Protein AF-A0AAJ5Z8T3-F1 (afdb_monomer_lite)

Organism: Aeromonas caviae (NCBI:txid648)

Radius of gyration: 39.98 Å; chains: 1; bounding box: 74×58×119 Å

pLDDT: mean 77.76, std 18.59, range [35.0, 96.94]

Secondary structure (DSSP, 8-state):
-HHHHGGG--EEEE--EEEEETTEEEEEE--EEEEEEEEEPPS--TTS-SEEEEESS-TT-EEEEE---TTS-S-SPPTHHHHHHHH-TTEEEEEE-HHHHHHHHTSTT--TTS-HHHHHHHHHHH-GGGEEEEE-TTHHHHHHHHHHHHHHHHHHHHHHHHHHHHHHHHHHHHHHHHHHHHHHHHHHHHHHHHHHHHHS-------------------EE-TTT--EES-B-TTS-B--HHHHHHHHHTSS-PPPPP--HHHHTTTS--SSPPPPP-EE-TTS-EE-TTT-PBPB-STTSEE-TTT--EE---GGG-TT-

Sequence (321 aa):
MLLAKLDEIMVLNTPARVVRFEGKLHRVSGSHANIKVTRIFQVNQHAAPTATYSLIERPDYALSLWLPAVNEPRDPLPVWLNGYTKTHPKAGILVVNYSAFASHIFSDKRPAKIDTITWLLNILSVESDCLSWMYHPSDARVLTELQQQSDEQKRLEAIARAKERDLVLARLKRHAELDELQRKRHGEILQQAQQRIDTFPATRRESVRPHSPLKQSSLLFCAYCYQQAAELSPEGYCYRDACMRKRLRNTTSAPTRPTTVGELRRLFKQDAPPVPKTILNEFGEMLCPYCEMPMYKPAGSWWCEVCGHTFKAKPDDDPMI

Foldseek 3Di:
DLLVCVQVQQFAWAAWDWDADPNDIDTQGHTDGGFGWGWDDDPDPPLFASTKTATPVHNLAIEGEHEDDPPDDPPPPDPSPVVVCVVNLRYWYKYFDVVVLVVQLPDPPDDPPDDSSVSSSCCRGGVNLRIDTPDDSRPVVVNVVVVVVVVVVVVVVVVVVVVVVVVVVVVVVVVVVVVVVVVVVVVVVVVVVVVVVVPDDPDDDDDDDDDDDDPPPPQQAAPQPRDGDSDADPVRHHPDPVRVVVVVVPPPDDDDDDDDPVVVVVVPPPDDPPLDQFDADPVRFTADSVSRHGWDDDPQWTADPPPRDIHHDDPVRDSVD

Structure (mmCIF, N/CA/C/O backbone):
data_AF-A0AAJ5Z8T3-F1
#
_entry.id   AF-A0AAJ5Z8T3-F1
#
loop_
_atom_site.group_PDB
_atom_site.id
_atom_site.type_symbol
_atom_site.label_atom_id
_atom_site.label_alt_id
_atom_site.label_comp_id
_atom_site.label_asym_id
_atom_site.label_entity_id
_atom_site.label_seq_id
_atom_site.pdbx_PDB_ins_code
_atom_site.Cartn_x
_atom_site.Cartn_y
_atom_site.Cartn_z
_atom_site.occupancy
_atom_site.B_iso_or_equiv
_atom_site.auth_seq_id
_atom_site.auth_comp_id
_atom_site.auth_asym_id
_atom_site.auth_atom_id
_atom_site.pdbx_PDB_model_num
ATOM 1 N N . MET A 1 1 ? 24.186 0.837 -23.743 1.00 62.22 1 MET A N 1
ATOM 2 C CA . MET A 1 1 ? 24.131 1.353 -22.355 1.00 62.22 1 MET A CA 1
ATOM 3 C C . MET A 1 1 ? 22.695 1.241 -21.861 1.00 62.22 1 MET A C 1
ATOM 5 O O . MET A 1 1 ? 21.828 1.785 -22.526 1.00 62.22 1 MET A O 1
ATOM 9 N N . LEU A 1 2 ? 22.428 0.526 -20.759 1.00 69.62 2 LEU A N 1
ATOM 10 C CA . LEU A 1 2 ? 21.073 0.220 -20.250 1.00 69.62 2 LEU A CA 1
ATOM 11 C C . LEU A 1 2 ? 20.141 1.448 -20.193 1.00 69.62 2 LEU A C 1
ATOM 13 O O . LEU A 1 2 ? 18.998 1.367 -20.623 1.00 69.62 2 LEU A O 1
ATOM 17 N N . LEU A 1 3 ? 20.660 2.597 -19.747 1.00 74.25 3 LEU A N 1
ATOM 18 C CA . LEU A 1 3 ? 19.903 3.849 -19.605 1.00 74.25 3 LEU A CA 1
ATOM 19 C C . LEU A 1 3 ? 19.327 4.396 -20.921 1.00 74.25 3 LEU A C 1
ATOM 21 O O . LEU A 1 3 ? 18.300 5.069 -20.892 1.00 74.25 3 LEU A O 1
ATOM 25 N N . ALA A 1 4 ? 19.974 4.109 -22.055 1.00 76.06 4 ALA A N 1
ATOM 26 C CA . ALA A 1 4 ? 19.506 4.527 -23.377 1.00 76.06 4 ALA A CA 1
ATOM 27 C C . ALA A 1 4 ? 18.354 3.649 -23.888 1.00 76.06 4 ALA A C 1
ATOM 29 O O . ALA A 1 4 ? 17.550 4.102 -24.686 1.00 76.06 4 ALA A O 1
ATOM 30 N N . LYS A 1 5 ? 18.253 2.404 -23.403 1.00 84.06 5 LYS A N 1
ATOM 31 C CA . LYS A 1 5 ? 17.153 1.501 -23.758 1.00 84.06 5 LYS A CA 1
ATOM 32 C C . LYS A 1 5 ? 15.934 1.649 -22.842 1.00 84.06 5 LYS A C 1
ATOM 34 O O . LYS A 1 5 ? 14.903 1.051 -23.106 1.00 84.06 5 LYS A O 1
ATOM 39 N N . LEU A 1 6 ? 16.008 2.463 -21.785 1.00 86.44 6 LEU A N 1
ATOM 40 C CA . LEU A 1 6 ? 14.844 2.751 -20.935 1.00 86.44 6 LEU A CA 1
ATOM 41 C C . LEU A 1 6 ? 13.726 3.476 -21.706 1.00 86.44 6 LEU A C 1
ATOM 43 O O . LEU A 1 6 ? 12.565 3.344 -21.342 1.00 86.44 6 LEU A O 1
ATOM 47 N N . ASP A 1 7 ? 14.056 4.172 -22.799 1.00 86.56 7 ASP A N 1
ATOM 48 C CA . ASP A 1 7 ? 13.070 4.737 -23.733 1.00 86.56 7 ASP A CA 1
ATOM 49 C C . ASP A 1 7 ? 12.232 3.664 -24.449 1.00 86.56 7 ASP A C 1
ATOM 51 O O . ASP A 1 7 ? 11.133 3.954 -24.910 1.00 86.56 7 ASP A O 1
ATOM 55 N N . GLU A 1 8 ? 12.726 2.425 -24.530 1.00 88.19 8 GLU A N 1
ATOM 56 C CA . GLU A 1 8 ? 12.052 1.311 -25.209 1.00 88.19 8 GLU A CA 1
ATOM 57 C C . GLU A 1 8 ? 10.968 0.655 -24.332 1.00 88.19 8 GLU A C 1
ATOM 59 O O . GLU A 1 8 ? 10.193 -0.171 -24.818 1.00 88.19 8 GLU A O 1
ATOM 64 N N . ILE A 1 9 ? 10.887 1.002 -23.038 1.00 90.62 9 ILE A N 1
ATOM 65 C CA . ILE A 1 9 ? 9.845 0.481 -22.148 1.00 90.62 9 ILE A CA 1
ATOM 66 C C . ILE A 1 9 ? 8.517 1.180 -22.457 1.00 90.62 9 ILE A C 1
ATOM 68 O O . ILE A 1 9 ? 8.281 2.313 -22.045 1.00 90.62 9 ILE A O 1
ATOM 72 N N . MET A 1 10 ? 7.625 0.454 -23.130 1.00 92.75 10 MET A N 1
ATOM 73 C CA . MET A 1 10 ? 6.271 0.917 -23.470 1.00 92.75 10 MET A CA 1
ATOM 74 C C . MET A 1 10 ? 5.188 0.363 -22.540 1.00 92.75 10 MET A C 1
ATOM 76 O O . MET A 1 10 ? 4.047 0.829 -22.551 1.00 92.75 10 MET A O 1
ATOM 80 N N . VAL A 1 11 ? 5.525 -0.665 -21.762 1.00 94.00 11 VAL A N 1
ATOM 81 C CA . VAL A 1 11 ? 4.609 -1.368 -20.864 1.00 94.00 11 VAL A CA 1
ATOM 82 C C . VAL A 1 11 ? 5.304 -1.612 -19.530 1.00 94.00 11 VAL A C 1
ATOM 84 O O . VAL A 1 11 ? 6.496 -1.911 -19.504 1.00 94.00 11 VAL A O 1
ATOM 87 N N . LEU A 1 12 ? 4.577 -1.496 -18.423 1.00 94.56 12 LEU A N 1
ATOM 88 C CA . LEU A 1 12 ? 5.041 -1.883 -17.094 1.00 94.56 12 LEU A CA 1
ATOM 89 C C . LEU A 1 12 ? 3.957 -2.668 -16.357 1.00 94.56 12 LEU A C 1
ATOM 91 O O . LEU A 1 12 ? 2.783 -2.298 -16.365 1.00 94.56 12 LEU A O 1
ATOM 95 N N . ASN A 1 13 ? 4.373 -3.720 -15.666 1.00 94.06 13 ASN A N 1
ATOM 96 C CA . ASN A 1 13 ? 3.549 -4.434 -14.708 1.00 94.06 13 ASN A CA 1
ATOM 97 C C . ASN A 1 13 ? 3.929 -3.983 -13.299 1.00 94.06 13 ASN A C 1
ATOM 99 O O . ASN A 1 13 ? 5.106 -3.856 -12.967 1.00 94.06 13 ASN A O 1
ATOM 103 N N . THR A 1 14 ? 2.933 -3.739 -12.452 1.00 93.69 14 THR A N 1
ATOM 104 C CA . THR A 1 14 ? 3.160 -3.353 -11.058 1.00 93.69 14 THR A CA 1
ATOM 105 C C . THR A 1 14 ? 2.708 -4.455 -10.108 1.00 93.69 14 THR A C 1
ATOM 107 O O . THR A 1 14 ? 1.614 -5.002 -10.293 1.00 93.69 14 THR A O 1
ATOM 110 N N . PRO A 1 15 ? 3.488 -4.756 -9.055 1.00 94.44 15 PRO A N 1
ATOM 111 C CA . PRO A 1 15 ? 3.070 -5.687 -8.013 1.00 94.44 15 PRO A CA 1
ATOM 112 C C . PRO A 1 15 ? 1.907 -5.110 -7.196 1.00 94.44 15 PRO A C 1
ATOM 114 O O . PRO A 1 15 ? 1.609 -3.915 -7.255 1.00 94.44 15 PRO A O 1
ATOM 117 N N . ALA A 1 16 ? 1.264 -5.947 -6.384 1.00 93.81 16 ALA A N 1
ATOM 118 C CA . ALA A 1 16 ? 0.300 -5.467 -5.398 1.00 93.81 16 ALA A CA 1
ATOM 119 C C . ALA A 1 16 ? 0.990 -4.630 -4.302 1.00 93.81 16 ALA A C 1
ATOM 121 O O . ALA A 1 16 ? 2.153 -4.861 -3.963 1.00 93.81 16 ALA A O 1
ATOM 122 N N . ARG A 1 17 ? 0.260 -3.675 -3.713 1.00 94.00 17 ARG A N 1
ATOM 123 C CA . ARG A 1 17 ? 0.713 -2.899 -2.549 1.00 94.00 17 ARG A CA 1
ATOM 124 C C . ARG A 1 17 ? -0.145 -3.22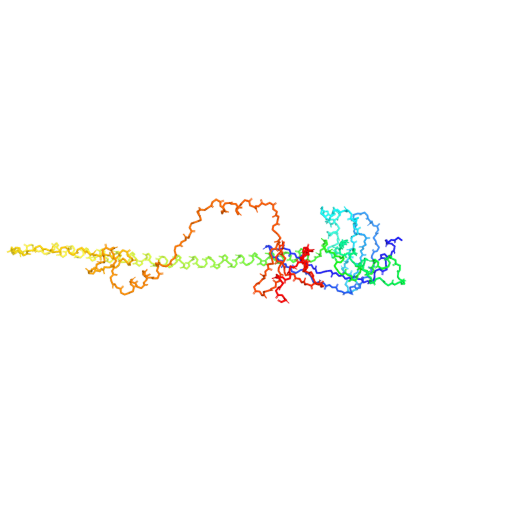0 -1.336 1.00 94.00 17 ARG A C 1
ATOM 126 O O . ARG A 1 17 ? -1.372 -3.115 -1.386 1.00 94.00 17 ARG A O 1
ATOM 133 N N . VAL A 1 18 ? 0.518 -3.533 -0.228 1.00 93.56 18 VAL A N 1
ATOM 134 C CA . VAL A 1 18 ? -0.092 -3.677 1.096 1.00 93.56 18 VAL A CA 1
ATOM 135 C C . VAL A 1 18 ? 0.609 -2.759 2.093 1.00 93.56 18 VAL A C 1
ATOM 137 O O . VAL A 1 18 ? 1.809 -2.512 1.974 1.00 93.56 18 VAL A O 1
ATOM 140 N N . VAL A 1 19 ? -0.138 -2.266 3.077 1.00 93.31 19 VAL A N 1
ATOM 141 C CA . VAL A 1 19 ? 0.376 -1.500 4.220 1.00 93.31 19 VAL A CA 1
ATOM 142 C C . VAL A 1 19 ? -0.003 -2.201 5.515 1.00 93.31 19 VAL A C 1
ATOM 144 O O . VAL A 1 19 ? -1.034 -2.871 5.591 1.00 93.31 19 VAL A O 1
ATOM 147 N N . ARG A 1 20 ? 0.838 -2.064 6.542 1.00 93.06 20 ARG A N 1
ATOM 148 C CA . ARG A 1 20 ? 0.564 -2.600 7.876 1.00 93.06 20 ARG A CA 1
ATOM 149 C C . ARG A 1 20 ? -0.018 -1.495 8.756 1.00 93.06 20 ARG A C 1
ATOM 151 O O . ARG A 1 20 ? 0.614 -0.458 8.922 1.00 93.06 20 ARG A O 1
ATOM 158 N N . PHE A 1 21 ? -1.190 -1.737 9.333 1.00 94.19 21 PHE A N 1
ATOM 159 C CA . PHE A 1 21 ? -1.877 -0.828 10.250 1.00 94.19 21 PHE A CA 1
ATOM 160 C C . PHE A 1 21 ? -2.445 -1.636 11.424 1.00 94.19 21 PHE A C 1
ATOM 162 O O . PHE A 1 21 ? -3.060 -2.675 11.209 1.00 94.19 21 PHE A O 1
ATOM 169 N N . GLU A 1 22 ? -2.160 -1.221 12.664 1.00 92.25 22 GLU A N 1
ATOM 170 C CA . GLU A 1 22 ? -2.559 -1.935 13.897 1.00 92.25 22 GLU A CA 1
ATOM 171 C C . GLU A 1 22 ? -2.266 -3.457 13.866 1.00 92.25 22 GLU A C 1
ATOM 173 O O . GLU A 1 22 ? -3.061 -4.287 14.299 1.00 92.25 22 GLU A O 1
ATOM 178 N N . GLY A 1 23 ? -1.109 -3.838 13.309 1.00 90.38 23 GLY A N 1
ATOM 179 C CA . GLY A 1 23 ? -0.672 -5.236 13.188 1.00 90.38 23 GLY A CA 1
ATOM 180 C C . GLY A 1 23 ? -1.325 -6.030 12.050 1.00 90.38 23 GLY A C 1
ATOM 181 O O . GLY A 1 23 ? -0.864 -7.128 11.746 1.00 90.38 23 GLY A O 1
ATOM 182 N N . LYS A 1 24 ? -2.330 -5.474 11.365 1.00 91.56 24 LYS A N 1
ATOM 183 C CA . LYS A 1 24 ? -3.029 -6.107 10.239 1.00 91.56 24 LYS A CA 1
ATOM 184 C C . LYS A 1 24 ? -2.519 -5.583 8.902 1.00 91.56 24 LYS A C 1
ATOM 186 O O . LYS A 1 24 ? -2.049 -4.451 8.792 1.00 91.56 24 LYS A O 1
ATOM 191 N N . LEU A 1 25 ? -2.593 -6.428 7.877 1.00 91.12 25 LEU A N 1
ATOM 192 C CA . LEU A 1 25 ? -2.258 -6.052 6.506 1.00 91.12 25 LEU A CA 1
ATOM 193 C C . LEU A 1 25 ? -3.507 -5.552 5.786 1.00 91.12 25 LEU A C 1
ATOM 195 O O . LEU A 1 25 ? -4.539 -6.218 5.775 1.00 91.12 25 LEU A O 1
ATOM 199 N N . HIS A 1 26 ? -3.384 -4.394 5.148 1.00 92.31 26 HIS A N 1
ATOM 200 C CA . HIS A 1 26 ? -4.439 -3.766 4.367 1.00 92.31 26 HIS A CA 1
ATOM 201 C C . HIS A 1 26 ? -3.959 -3.553 2.936 1.00 92.31 26 HIS A C 1
ATOM 203 O O . HIS A 1 26 ? -2.864 -3.039 2.699 1.00 92.31 26 HIS A O 1
ATOM 209 N N . ARG A 1 27 ? -4.777 -3.960 1.965 1.00 92.75 27 ARG A N 1
ATOM 210 C CA . ARG A 1 27 ? -4.469 -3.792 0.543 1.00 92.75 27 ARG A CA 1
ATOM 211 C C . ARG A 1 27 ? -4.673 -2.336 0.136 1.00 92.75 27 ARG A C 1
ATOM 213 O O . ARG A 1 27 ? -5.762 -1.800 0.300 1.00 92.75 27 ARG A O 1
ATOM 220 N N . VAL A 1 28 ? -3.636 -1.731 -0.434 1.00 93.38 28 VAL A N 1
ATOM 221 C CA . VAL A 1 28 ? -3.683 -0.386 -1.028 1.00 93.38 28 VAL A CA 1
ATOM 222 C C . VAL A 1 28 ? -4.019 -0.478 -2.511 1.00 93.38 28 VAL A C 1
ATOM 224 O O . VAL A 1 28 ? -4.868 0.260 -3.003 1.00 93.38 28 VAL A O 1
ATOM 227 N N . SER A 1 29 ? -3.368 -1.395 -3.228 1.00 92.50 29 SER A N 1
ATOM 228 C CA . SER A 1 29 ? -3.609 -1.629 -4.652 1.00 92.50 29 SER A CA 1
ATOM 229 C C . SER A 1 29 ? -3.360 -3.087 -5.034 1.00 92.50 29 SER A C 1
ATOM 231 O O . SER A 1 29 ? -2.664 -3.838 -4.344 1.00 92.50 29 SER A O 1
ATOM 233 N N . GLY A 1 30 ? -4.007 -3.530 -6.113 1.00 91.94 30 GLY A N 1
ATOM 234 C CA . GLY A 1 30 ? -3.766 -4.846 -6.697 1.00 91.94 30 GLY A CA 1
ATOM 235 C C . GLY A 1 30 ? -2.564 -4.872 -7.628 1.00 91.94 30 GLY A C 1
ATOM 236 O O . GLY A 1 30 ? -2.042 -3.824 -7.985 1.00 91.94 30 GLY A O 1
ATOM 237 N N . SER A 1 31 ? -2.145 -6.073 -8.034 1.00 92.56 31 SER A N 1
ATOM 238 C CA . SER A 1 31 ? -1.224 -6.202 -9.158 1.00 92.56 31 SER A CA 1
ATOM 239 C C . SER A 1 31 ? -1.921 -5.736 -10.431 1.00 92.56 31 SER A C 1
ATOM 241 O O . SER A 1 31 ? -3.121 -5.967 -10.623 1.00 92.56 31 SER A O 1
ATOM 243 N N . HIS A 1 32 ? -1.188 -5.026 -11.277 1.00 92.12 32 HIS A N 1
ATOM 244 C CA . HIS A 1 32 ? -1.698 -4.479 -12.528 1.00 92.12 32 HIS A CA 1
ATOM 245 C C . HIS A 1 32 ? -0.740 -4.871 -13.640 1.00 92.12 32 HIS A C 1
ATOM 247 O O . HIS A 1 32 ? 0.469 -4.685 -13.520 1.00 92.12 32 HIS A O 1
ATOM 253 N N . ALA A 1 33 ? -1.294 -5.436 -14.705 1.00 93.06 33 ALA A N 1
ATOM 254 C CA . ALA A 1 33 ? -0.541 -5.868 -15.867 1.00 93.06 33 ALA A CA 1
ATOM 255 C C . ALA A 1 33 ? -0.853 -4.971 -17.065 1.00 93.06 33 ALA A C 1
ATOM 257 O O . ALA A 1 33 ? -1.936 -4.392 -17.155 1.00 93.06 33 ALA A O 1
ATOM 258 N N . ASN A 1 34 ? 0.080 -4.918 -18.008 1.00 93.25 34 ASN A N 1
ATOM 259 C CA . ASN A 1 34 ? -0.035 -4.235 -19.287 1.00 93.25 34 ASN A CA 1
ATOM 260 C C . ASN A 1 34 ? -0.289 -2.721 -19.178 1.00 93.25 34 ASN A C 1
ATOM 262 O O . ASN A 1 34 ? -0.975 -2.150 -20.029 1.00 93.25 34 ASN A O 1
ATOM 266 N N . ILE A 1 35 ? 0.267 -2.049 -18.160 1.00 94.50 35 ILE A N 1
ATOM 267 C CA . ILE A 1 35 ? 0.139 -0.592 -18.038 1.00 94.50 35 ILE A CA 1
ATOM 268 C C . ILE A 1 35 ? 0.978 0.051 -19.133 1.00 94.50 35 ILE A C 1
ATOM 270 O O . ILE A 1 35 ? 2.203 -0.044 -19.117 1.00 94.50 35 ILE A O 1
ATOM 274 N N . LYS A 1 36 ? 0.323 0.725 -20.075 1.00 96.31 36 LYS A N 1
ATOM 275 C CA . LYS A 1 36 ? 1.010 1.441 -21.150 1.00 96.31 36 LYS A CA 1
ATOM 276 C C . LYS A 1 36 ? 1.618 2.733 -20.625 1.00 96.31 36 LYS A C 1
ATOM 278 O O . LYS A 1 36 ? 0.927 3.532 -19.982 1.00 96.31 36 LYS A O 1
ATOM 283 N N . VAL A 1 37 ? 2.888 2.948 -20.935 1.00 95.69 37 VAL A N 1
ATOM 284 C CA . VAL A 1 37 ? 3.668 4.060 -20.403 1.00 95.69 37 VAL A CA 1
ATOM 285 C C . VAL A 1 37 ? 4.510 4.739 -21.478 1.00 95.69 37 VAL A C 1
ATOM 287 O O . VAL A 1 37 ? 4.877 4.119 -22.474 1.00 95.69 37 VAL A O 1
ATOM 290 N N . THR A 1 38 ? 4.831 6.012 -21.251 1.00 94.81 38 THR A N 1
ATOM 291 C CA . THR A 1 38 ? 5.745 6.795 -22.091 1.00 94.81 38 THR A CA 1
ATOM 292 C C . THR A 1 38 ? 6.786 7.461 -21.205 1.00 94.81 38 THR A C 1
ATOM 294 O O . THR A 1 38 ? 6.438 8.071 -20.192 1.00 94.81 38 THR A O 1
ATOM 297 N N . ARG A 1 39 ? 8.073 7.358 -21.555 1.00 92.94 39 ARG A N 1
ATOM 298 C CA . ARG A 1 39 ? 9.141 7.941 -20.734 1.00 92.94 39 ARG A CA 1
ATOM 299 C C . ARG A 1 39 ? 9.058 9.468 -20.728 1.00 92.94 39 ARG A C 1
ATOM 301 O O . ARG A 1 39 ? 8.884 10.104 -21.764 1.00 92.94 39 ARG A O 1
ATOM 308 N N . ILE A 1 40 ? 9.235 10.049 -19.548 1.00 90.62 40 ILE A N 1
ATOM 309 C CA . ILE A 1 40 ? 9.387 11.487 -19.346 1.00 90.62 40 ILE A CA 1
ATOM 310 C C . ILE A 1 40 ? 10.879 11.784 -19.219 1.00 90.62 40 ILE A C 1
ATOM 312 O O . ILE A 1 40 ? 11.570 11.207 -18.375 1.00 90.62 40 ILE A O 1
ATOM 316 N N . PHE A 1 41 ? 11.382 12.702 -20.043 1.00 83.44 41 PHE A N 1
ATOM 317 C CA . PHE A 1 41 ? 12.769 13.142 -19.945 1.00 83.44 41 PHE A CA 1
ATOM 318 C C . PHE A 1 41 ? 12.992 13.920 -18.641 1.00 83.44 41 PHE A C 1
ATOM 320 O O . PHE A 1 41 ? 12.307 14.904 -18.363 1.00 83.44 41 PHE A O 1
ATOM 327 N N . GLN A 1 42 ? 13.962 13.481 -17.840 1.00 78.44 42 GLN A N 1
ATOM 328 C CA . GLN A 1 42 ? 14.322 14.125 -16.579 1.00 78.44 42 GLN A CA 1
ATOM 329 C C . GLN A 1 42 ? 15.588 14.959 -16.776 1.00 78.44 42 GLN A C 1
ATOM 331 O O . GLN A 1 42 ? 16.650 14.426 -17.088 1.00 78.44 42 GLN A O 1
ATOM 336 N N . VAL A 1 43 ? 15.465 16.273 -16.575 1.00 70.00 43 VAL A N 1
ATOM 337 C CA . VAL A 1 43 ? 16.574 17.229 -16.739 1.00 70.00 43 VAL A CA 1
ATOM 338 C C . VAL A 1 43 ? 17.618 17.077 -15.626 1.00 70.00 43 VAL A C 1
ATOM 340 O O . VAL A 1 43 ? 18.807 17.246 -15.872 1.00 70.00 43 VAL A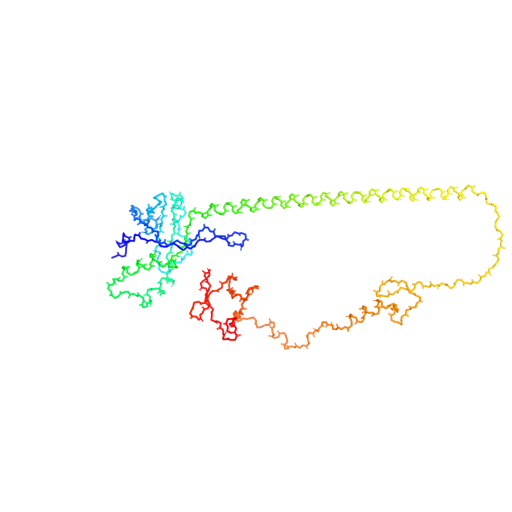 O 1
ATOM 343 N N . ASN A 1 44 ? 17.188 16.720 -14.411 1.00 69.56 44 ASN A N 1
ATOM 344 C CA . ASN A 1 44 ? 18.076 16.455 -13.284 1.00 69.56 44 ASN A CA 1
ATOM 345 C C . ASN A 1 44 ? 18.033 14.968 -12.911 1.00 69.56 44 ASN A C 1
ATOM 347 O O . ASN A 1 44 ? 16.974 14.442 -12.570 1.00 69.56 44 ASN A O 1
ATOM 351 N N . GLN A 1 45 ? 19.188 14.309 -12.980 1.00 68.75 45 GLN A N 1
ATOM 352 C CA . GLN A 1 45 ? 19.360 12.904 -12.594 1.00 68.75 45 GLN A CA 1
ATOM 353 C C . GLN A 1 45 ? 19.872 12.759 -11.152 1.00 68.75 45 GLN A C 1
ATOM 355 O O . GLN A 1 45 ? 19.844 11.667 -10.588 1.00 68.75 45 GLN A O 1
ATOM 360 N N . HIS A 1 46 ? 20.324 13.854 -10.533 1.00 69.50 46 HIS A N 1
ATOM 361 C CA . HIS A 1 46 ? 20.715 13.876 -9.131 1.00 69.50 46 HIS A CA 1
ATOM 362 C C . HIS A 1 46 ? 19.467 14.084 -8.263 1.00 69.50 46 HIS A C 1
ATOM 364 O O . HIS A 1 46 ? 18.679 14.994 -8.509 1.00 69.50 46 HIS A O 1
ATOM 370 N N . ALA A 1 47 ? 19.291 13.240 -7.240 1.00 81.62 47 ALA A N 1
ATOM 371 C CA . ALA A 1 47 ? 18.124 13.239 -6.348 1.00 81.62 47 ALA A CA 1
ATOM 372 C C . ALA A 1 47 ? 16.774 12.915 -7.032 1.00 81.62 47 ALA A C 1
ATOM 374 O O . ALA A 1 47 ? 15.727 13.450 -6.663 1.00 81.62 47 ALA A O 1
ATOM 375 N N . ALA A 1 48 ? 16.797 12.013 -8.012 1.00 87.44 48 ALA A N 1
ATOM 376 C CA . ALA A 1 48 ? 15.623 11.545 -8.736 1.00 87.44 48 ALA A CA 1
ATOM 377 C C . ALA A 1 48 ? 15.702 10.022 -8.971 1.00 87.44 48 ALA A C 1
ATOM 379 O O . ALA A 1 48 ? 16.791 9.444 -8.900 1.00 87.44 48 ALA A O 1
ATOM 380 N N . PRO A 1 49 ? 14.570 9.357 -9.260 1.00 91.38 49 PRO A N 1
ATOM 381 C CA . PRO A 1 49 ? 14.578 7.981 -9.749 1.00 91.38 49 PRO A CA 1
ATOM 382 C C . PRO A 1 49 ? 15.313 7.874 -11.095 1.00 91.38 49 PRO A C 1
ATOM 384 O O . PRO A 1 49 ? 15.451 8.856 -11.821 1.00 91.38 49 PRO A O 1
ATOM 387 N N . THR A 1 50 ? 15.754 6.664 -11.442 1.00 91.19 50 THR A N 1
ATOM 388 C CA . THR A 1 50 ? 16.551 6.383 -12.648 1.00 91.19 50 THR A CA 1
ATOM 389 C C . THR A 1 50 ? 15.785 6.646 -13.946 1.00 91.19 50 THR A C 1
ATOM 391 O O . THR A 1 50 ? 16.369 7.069 -14.944 1.00 91.19 50 THR A O 1
ATOM 394 N N . ALA A 1 51 ? 14.481 6.375 -13.948 1.00 92.31 51 ALA A N 1
ATOM 395 C CA . ALA A 1 51 ? 13.582 6.757 -15.028 1.00 92.31 51 ALA A CA 1
ATOM 396 C C . ALA A 1 51 ? 12.178 7.017 -14.492 1.00 92.31 51 ALA A C 1
ATOM 398 O O . ALA A 1 51 ? 11.755 6.403 -13.513 1.00 92.31 51 ALA A O 1
ATOM 399 N N . THR A 1 52 ? 11.445 7.896 -15.167 1.00 94.38 52 THR A N 1
ATOM 400 C CA . THR A 1 52 ? 10.040 8.193 -14.877 1.00 94.38 52 THR A CA 1
ATOM 401 C C . THR A 1 52 ? 9.225 8.095 -16.152 1.00 94.38 52 THR A C 1
ATOM 403 O O . THR A 1 52 ? 9.681 8.513 -17.215 1.00 94.38 52 THR A O 1
ATOM 406 N N . TYR A 1 53 ? 8.018 7.557 -16.037 1.00 95.44 53 TYR A N 1
ATOM 407 C CA . TYR A 1 53 ? 7.107 7.330 -17.143 1.00 95.44 53 TYR A CA 1
ATOM 408 C C . TYR A 1 53 ? 5.716 7.855 -16.800 1.00 95.44 53 TYR A C 1
ATOM 410 O O . TYR A 1 53 ? 5.229 7.619 -15.695 1.00 95.44 53 TYR A O 1
ATOM 418 N N . SER A 1 54 ? 5.064 8.541 -17.735 1.00 95.94 54 SER A N 1
ATOM 419 C CA . SER A 1 54 ? 3.643 8.874 -17.629 1.00 95.94 54 SER A CA 1
ATOM 420 C C . SER A 1 54 ? 2.797 7.685 -18.068 1.00 95.94 54 SER A C 1
ATOM 422 O O . SER A 1 54 ? 3.172 6.941 -18.977 1.00 95.94 54 SER A O 1
ATOM 424 N N . LEU A 1 55 ? 1.642 7.497 -17.432 1.00 95.75 55 LEU A N 1
ATOM 425 C CA . LEU A 1 55 ? 0.672 6.500 -17.882 1.00 95.75 55 LEU A CA 1
ATOM 426 C C . LEU A 1 55 ? -0.099 7.049 -19.080 1.00 95.75 55 LEU A C 1
ATOM 428 O O . LEU A 1 55 ? -0.639 8.150 -19.013 1.00 95.75 55 LEU A O 1
ATOM 432 N N . ILE A 1 56 ? -0.234 6.257 -20.144 1.00 94.69 56 ILE A N 1
ATOM 433 C CA . ILE A 1 56 ? -0.977 6.685 -21.341 1.00 94.69 56 ILE A CA 1
ATOM 434 C C . ILE A 1 56 ? -2.465 6.880 -21.023 1.00 94.69 56 ILE A C 1
ATOM 436 O O . ILE A 1 56 ? -3.069 7.865 -21.435 1.00 94.69 56 ILE A O 1
ATOM 440 N N . GLU A 1 57 ? -3.059 5.966 -20.255 1.00 92.81 57 GLU A N 1
ATOM 441 C CA . GLU A 1 57 ? -4.483 6.032 -19.892 1.00 92.81 57 GLU A CA 1
ATOM 442 C C . GLU A 1 57 ? -4.778 7.075 -18.806 1.00 92.81 57 GLU A C 1
ATOM 444 O O . GLU A 1 57 ? -5.915 7.520 -18.659 1.00 92.81 57 GLU A O 1
ATOM 449 N N . ARG A 1 58 ? -3.763 7.459 -18.021 1.00 92.56 58 ARG A N 1
ATOM 450 C CA . ARG A 1 58 ? -3.879 8.430 -16.924 1.00 92.56 58 ARG A CA 1
ATOM 451 C C . ARG A 1 58 ? -2.646 9.341 -16.875 1.00 92.56 58 ARG A C 1
ATOM 453 O O . ARG A 1 58 ? -1.820 9.166 -15.981 1.00 92.56 58 ARG A O 1
ATOM 460 N N . PRO A 1 59 ? -2.537 10.330 -17.780 1.00 91.81 59 PRO A N 1
ATOM 461 C CA . PRO A 1 59 ? -1.333 11.160 -17.924 1.00 91.81 59 PRO A CA 1
ATOM 462 C C . PRO A 1 59 ? -0.939 11.941 -16.664 1.00 91.81 59 PRO A C 1
ATOM 464 O O . PRO A 1 59 ? 0.229 12.262 -16.469 1.00 91.81 59 PRO A O 1
ATOM 467 N N . ASP A 1 60 ? -1.909 12.202 -15.789 1.00 92.75 60 ASP A N 1
ATOM 468 C CA . ASP A 1 60 ? -1.727 12.816 -14.471 1.00 92.75 60 ASP A CA 1
ATOM 469 C C . ASP A 1 60 ? -0.886 11.986 -13.491 1.00 92.75 60 ASP A C 1
ATOM 471 O O . ASP A 1 60 ? -0.432 12.509 -12.471 1.00 92.75 60 ASP A O 1
ATOM 475 N N . TYR A 1 61 ? -0.748 10.685 -13.743 1.00 94.50 61 TYR A N 1
ATOM 476 C CA . TYR A 1 61 ? -0.015 9.752 -12.902 1.00 94.50 61 TYR A CA 1
ATOM 477 C C . TYR A 1 61 ? 1.285 9.342 -13.577 1.00 94.50 61 TYR A C 1
ATOM 479 O O . TYR A 1 61 ? 1.370 9.218 -14.802 1.00 94.50 61 TYR A O 1
ATOM 487 N N . ALA A 1 62 ? 2.286 9.071 -12.745 1.00 95.31 62 ALA A N 1
ATOM 488 C CA . ALA A 1 62 ? 3.579 8.601 -13.202 1.00 95.31 62 ALA A CA 1
ATOM 489 C C . ALA A 1 62 ? 4.023 7.351 -12.440 1.00 95.31 62 ALA A C 1
ATOM 491 O O . ALA A 1 62 ? 3.706 7.171 -11.261 1.00 95.31 62 ALA A O 1
ATOM 492 N N . LEU A 1 63 ? 4.788 6.505 -13.120 1.00 96.12 63 LEU A N 1
ATOM 493 C CA . LEU A 1 63 ? 5.548 5.416 -12.521 1.00 96.12 63 LEU A CA 1
ATOM 494 C C . LEU A 1 63 ? 7.026 5.697 -12.708 1.00 96.12 63 LEU A C 1
ATOM 496 O O . LEU A 1 63 ? 7.486 5.977 -13.812 1.00 96.12 63 LEU A O 1
ATOM 500 N N . SER A 1 64 ? 7.773 5.593 -11.625 1.00 95.12 64 SER A N 1
ATOM 501 C CA . SER A 1 64 ? 9.208 5.799 -11.617 1.00 95.12 64 SER A CA 1
ATOM 502 C C . SER A 1 64 ? 9.920 4.512 -11.238 1.00 95.12 64 SER A C 1
ATOM 504 O O . SER A 1 64 ? 9.526 3.826 -10.297 1.00 95.12 64 SER A O 1
ATOM 506 N N . LEU A 1 65 ? 10.990 4.205 -11.961 1.00 93.88 65 LEU A N 1
ATOM 507 C CA . LEU A 1 65 ? 11.878 3.085 -11.690 1.00 93.88 65 LEU A CA 1
ATOM 508 C C . LEU A 1 65 ? 13.151 3.604 -11.032 1.00 93.88 65 LEU A C 1
ATOM 510 O O . LEU A 1 65 ? 13.832 4.479 -11.571 1.00 93.88 65 LEU A O 1
ATOM 514 N N . TRP A 1 66 ? 13.489 3.033 -9.885 1.00 92.44 66 TRP A N 1
ATOM 515 C CA . TRP A 1 66 ? 14.775 3.216 -9.235 1.00 92.44 66 TRP A CA 1
ATOM 516 C C . TRP A 1 66 ? 15.602 1.936 -9.361 1.00 92.44 66 TRP A C 1
ATOM 518 O O . TRP A 1 66 ? 15.170 0.855 -8.954 1.00 92.44 66 TRP A O 1
ATOM 528 N N . LEU A 1 67 ? 16.783 2.071 -9.966 1.00 90.25 67 LEU A N 1
ATOM 529 C CA . LEU A 1 67 ? 17.734 0.991 -10.216 1.00 90.25 67 LEU A CA 1
ATOM 530 C C . LEU A 1 67 ? 18.986 1.212 -9.334 1.00 90.25 67 LEU A C 1
ATOM 532 O O . LEU A 1 67 ? 19.960 1.792 -9.822 1.00 90.25 67 LEU A O 1
ATOM 536 N N . PRO A 1 68 ? 18.961 0.841 -8.037 1.00 88.19 68 PRO A N 1
ATOM 537 C CA . PRO A 1 68 ? 20.129 0.957 -7.162 1.00 88.19 68 PRO A CA 1
ATOM 538 C C . PRO A 1 68 ? 21.260 0.018 -7.582 1.00 88.19 68 PRO A C 1
ATOM 540 O O . PRO A 1 68 ? 21.061 -0.914 -8.360 1.00 88.19 68 PRO A O 1
ATOM 543 N N . ALA A 1 69 ? 22.460 0.209 -7.035 1.00 85.44 69 ALA A N 1
ATOM 544 C CA . ALA A 1 69 ? 23.491 -0.811 -7.201 1.00 85.44 69 ALA A CA 1
ATOM 545 C C . ALA A 1 69 ? 23.069 -2.111 -6.488 1.00 85.44 69 ALA A C 1
ATOM 547 O O . ALA A 1 69 ? 22.428 -2.078 -5.442 1.00 85.44 69 ALA A O 1
ATOM 548 N N . VAL A 1 70 ? 23.466 -3.273 -7.018 1.00 81.62 70 VAL A N 1
ATOM 549 C CA . VAL A 1 70 ? 23.076 -4.591 -6.462 1.00 81.62 70 VAL A CA 1
ATOM 550 C C . VAL A 1 70 ? 23.467 -4.749 -4.985 1.00 81.62 70 VAL A C 1
ATOM 552 O O . VAL A 1 70 ? 22.756 -5.401 -4.227 1.00 81.62 70 VAL A O 1
ATOM 555 N N . ASN A 1 71 ? 24.575 -4.128 -4.578 1.00 77.88 71 ASN A N 1
ATOM 556 C CA . ASN A 1 71 ? 25.110 -4.198 -3.215 1.00 77.88 71 ASN A CA 1
ATOM 557 C C . ASN A 1 71 ? 24.643 -3.040 -2.321 1.00 77.88 71 ASN A C 1
ATOM 559 O O . ASN A 1 71 ? 25.096 -2.927 -1.183 1.00 77.88 71 ASN A O 1
ATOM 563 N N . GLU A 1 72 ? 23.798 -2.148 -2.835 1.00 78.00 72 GLU A N 1
ATOM 564 C CA . GLU A 1 72 ? 23.274 -1.036 -2.057 1.00 78.00 72 GLU A CA 1
ATOM 565 C C . GLU A 1 72 ? 22.176 -1.557 -1.120 1.00 78.00 72 GLU A C 1
ATOM 567 O O . GLU A 1 72 ? 21.254 -2.251 -1.567 1.00 78.00 72 GLU A O 1
ATOM 572 N N . PRO A 1 73 ? 22.271 -1.287 0.192 1.00 69.38 73 PRO A N 1
ATOM 573 C CA . PRO A 1 73 ? 21.254 -1.739 1.121 1.00 69.38 73 PRO A CA 1
ATOM 574 C C . PRO A 1 73 ? 19.930 -1.032 0.804 1.00 69.38 73 PRO A C 1
ATOM 576 O O . PRO A 1 73 ? 19.898 0.170 0.554 1.00 69.38 73 PRO A O 1
ATOM 579 N N . ARG A 1 74 ? 18.821 -1.785 0.808 1.00 68.88 74 ARG A N 1
ATOM 580 C CA . ARG A 1 74 ? 17.479 -1.218 0.563 1.00 68.88 74 ARG A CA 1
ATOM 581 C C . ARG A 1 74 ? 17.029 -0.275 1.675 1.00 68.88 74 ARG A C 1
ATOM 583 O O . ARG A 1 74 ? 16.243 0.630 1.414 1.00 68.88 74 ARG A O 1
ATOM 590 N N . ASP A 1 75 ? 17.542 -0.513 2.880 1.00 73.31 75 ASP A N 1
ATOM 591 C CA . ASP A 1 75 ? 17.352 0.325 4.050 1.00 73.31 75 ASP A CA 1
ATOM 592 C C . ASP A 1 75 ? 18.708 0.878 4.510 1.00 73.31 75 ASP A C 1
ATOM 594 O O . ASP A 1 75 ? 19.650 0.103 4.696 1.00 73.31 75 ASP A O 1
ATOM 598 N N . PRO A 1 76 ? 18.827 2.196 4.732 1.00 78.06 76 PRO A N 1
ATOM 599 C CA . PRO A 1 76 ? 17.751 3.189 4.738 1.00 78.06 76 PRO A CA 1
ATOM 600 C C . PRO A 1 76 ? 17.272 3.595 3.335 1.00 78.06 76 PRO A C 1
ATOM 602 O O . PRO A 1 76 ? 18.025 3.553 2.365 1.00 78.06 76 PRO A O 1
ATOM 605 N N . LEU A 1 77 ? 16.019 4.055 3.257 1.00 85.81 77 LEU A N 1
ATOM 606 C CA . LEU A 1 77 ? 15.450 4.623 2.034 1.00 85.81 77 LEU A CA 1
ATOM 607 C C . LEU A 1 77 ? 16.303 5.790 1.498 1.00 85.81 77 LEU A C 1
ATOM 609 O O . LEU A 1 77 ? 16.877 6.548 2.290 1.00 85.81 77 LEU A O 1
ATOM 613 N N . PRO A 1 78 ? 16.331 6.014 0.170 1.00 87.56 78 PRO A N 1
ATOM 614 C CA . PRO A 1 78 ? 17.121 7.088 -0.414 1.00 87.56 78 PRO A CA 1
ATOM 615 C C . PRO A 1 78 ? 16.717 8.465 0.111 1.00 87.56 78 PRO A C 1
ATOM 617 O O . PRO A 1 78 ? 15.536 8.811 0.146 1.00 87.56 78 PRO A O 1
ATOM 620 N N . VAL A 1 79 ? 17.708 9.301 0.434 1.00 87.69 79 VAL A N 1
ATOM 621 C CA . VAL A 1 79 ? 17.492 10.646 1.007 1.00 87.69 79 VAL A CA 1
ATOM 622 C C . VAL A 1 79 ? 16.606 11.523 0.112 1.00 87.69 79 VAL A C 1
ATOM 624 O O . VAL A 1 79 ? 15.823 12.339 0.600 1.00 87.69 79 VAL A O 1
ATOM 627 N N . TRP A 1 80 ? 16.683 11.330 -1.206 1.00 90.56 80 TRP A N 1
ATOM 628 C CA . TRP A 1 80 ? 15.898 12.086 -2.179 1.00 90.56 80 TRP A CA 1
ATOM 629 C C . TRP A 1 80 ? 14.409 11.717 -2.200 1.00 90.56 80 TRP A C 1
ATOM 631 O O . TRP A 1 80 ? 13.593 12.527 -2.644 1.00 90.56 80 TRP A O 1
ATOM 641 N N . LEU A 1 81 ? 14.030 10.536 -1.700 1.00 91.88 81 LEU A N 1
ATOM 642 C CA . LEU A 1 81 ? 12.683 9.980 -1.834 1.00 91.88 81 LEU A CA 1
ATOM 643 C C . LEU A 1 81 ? 11.605 10.914 -1.273 1.00 91.88 81 LEU A C 1
ATOM 645 O O . LEU A 1 81 ? 10.607 11.202 -1.935 1.00 91.88 81 LEU A O 1
ATOM 649 N N . ASN A 1 82 ? 11.828 11.439 -0.068 1.00 91.44 82 ASN A N 1
ATOM 650 C CA . ASN A 1 82 ? 10.871 12.318 0.605 1.00 91.44 82 ASN A CA 1
ATOM 651 C C . ASN A 1 82 ? 10.710 13.668 -0.110 1.00 91.44 82 ASN A C 1
ATOM 653 O O . ASN A 1 82 ? 9.608 14.205 -0.178 1.00 91.44 82 ASN A O 1
ATOM 657 N N . GLY A 1 83 ? 11.797 14.234 -0.642 1.00 91.56 83 GLY A N 1
ATOM 658 C CA . GLY A 1 83 ? 11.740 15.487 -1.403 1.00 91.56 83 GLY A CA 1
ATOM 659 C C . GLY A 1 83 ? 11.044 15.303 -2.753 1.00 91.56 83 GLY A C 1
ATOM 660 O O . GLY A 1 83 ? 10.198 16.108 -3.149 1.00 91.56 83 GLY A O 1
ATOM 661 N N . TYR A 1 84 ? 11.347 14.196 -3.429 1.00 91.81 84 TYR A N 1
ATOM 662 C CA . TYR A 1 84 ? 10.776 13.871 -4.728 1.00 91.81 84 TYR A CA 1
ATOM 663 C C . TYR A 1 84 ? 9.270 13.582 -4.645 1.00 91.81 84 TYR A C 1
ATOM 665 O O . TYR A 1 84 ? 8.491 14.143 -5.407 1.00 91.81 84 TYR A O 1
ATOM 673 N N . THR A 1 85 ? 8.826 12.773 -3.681 1.00 92.75 85 THR A N 1
ATOM 674 C CA . THR A 1 85 ? 7.399 12.418 -3.523 1.00 92.75 85 THR A CA 1
ATOM 675 C C . THR A 1 85 ? 6.528 13.596 -3.084 1.00 92.75 85 THR A C 1
ATOM 677 O O . THR A 1 85 ? 5.365 13.671 -3.466 1.00 92.75 85 THR A O 1
ATOM 680 N N . LYS A 1 86 ? 7.086 14.571 -2.354 1.00 91.81 86 LYS A N 1
ATOM 681 C CA . LYS A 1 86 ? 6.387 15.831 -2.039 1.00 91.81 86 LYS A CA 1
ATOM 682 C C . LYS A 1 86 ? 6.154 16.702 -3.270 1.00 91.81 86 LYS A C 1
ATOM 684 O O . LYS A 1 86 ? 5.111 17.337 -3.378 1.00 91.81 86 LYS A O 1
ATOM 689 N N . THR A 1 87 ? 7.125 16.744 -4.178 1.00 90.88 87 THR A N 1
ATOM 690 C CA . THR A 1 87 ? 7.023 17.513 -5.429 1.00 90.88 87 THR A CA 1
ATOM 691 C C . THR A 1 87 ? 6.213 16.774 -6.497 1.00 90.88 87 THR A C 1
ATOM 693 O O . THR A 1 87 ? 5.574 17.416 -7.324 1.00 90.88 87 THR A O 1
ATOM 696 N N . HIS A 1 88 ? 6.164 15.439 -6.432 1.00 91.50 88 HIS A N 1
ATOM 697 C CA . HIS A 1 88 ? 5.454 14.569 -7.372 1.00 91.50 88 HIS A CA 1
ATOM 698 C C . HIS A 1 88 ? 4.490 13.614 -6.637 1.00 91.50 88 HIS A C 1
ATOM 700 O O . HIS A 1 88 ? 4.693 12.399 -6.637 1.00 91.50 88 HIS A O 1
ATOM 706 N N . PRO A 1 89 ? 3.401 14.124 -6.028 1.00 91.81 89 PRO A N 1
ATOM 707 C CA . PRO A 1 89 ? 2.509 13.320 -5.182 1.00 91.81 89 PRO A CA 1
ATOM 708 C C . PRO A 1 89 ? 1.717 12.242 -5.940 1.00 91.81 89 PRO A C 1
ATOM 710 O O . PRO A 1 89 ? 1.185 11.321 -5.329 1.00 91.81 89 PRO A O 1
ATOM 713 N N . LYS A 1 90 ? 1.622 12.344 -7.272 1.00 94.75 90 LYS A N 1
ATOM 714 C CA . LYS A 1 90 ? 0.974 11.348 -8.145 1.00 94.75 90 LYS A CA 1
ATOM 715 C C . LYS A 1 90 ? 1.969 10.358 -8.779 1.00 94.75 90 LYS A C 1
ATOM 717 O O . LYS A 1 90 ? 1.566 9.560 -9.624 1.00 94.75 90 LYS A O 1
ATOM 722 N N . ALA A 1 91 ? 3.247 10.403 -8.395 1.00 94.38 91 ALA A N 1
ATOM 723 C CA . ALA A 1 91 ? 4.269 9.485 -8.888 1.00 94.38 91 ALA A CA 1
ATOM 724 C C . ALA A 1 91 ? 4.446 8.299 -7.931 1.00 94.38 91 ALA A C 1
ATOM 726 O O . ALA A 1 91 ? 4.793 8.471 -6.764 1.00 94.38 91 ALA A O 1
ATOM 727 N N . GLY A 1 92 ? 4.213 7.086 -8.427 1.00 95.81 92 GLY A N 1
ATOM 728 C CA . GLY A 1 92 ? 4.566 5.853 -7.729 1.00 95.81 92 GLY A CA 1
ATOM 729 C C . GLY A 1 92 ? 6.008 5.459 -8.024 1.00 95.81 92 GLY A C 1
ATOM 730 O O . GLY A 1 92 ? 6.455 5.589 -9.160 1.00 95.81 92 GLY A O 1
ATOM 731 N N . ILE A 1 93 ? 6.739 4.973 -7.022 1.00 95.75 93 ILE A N 1
ATOM 732 C CA . ILE A 1 93 ? 8.157 4.633 -7.168 1.00 95.75 93 ILE A CA 1
ATOM 733 C C . ILE A 1 93 ? 8.363 3.152 -6.888 1.00 95.75 93 ILE A C 1
ATOM 735 O O . ILE A 1 93 ? 8.065 2.649 -5.799 1.00 95.75 93 ILE A O 1
ATOM 739 N N . LEU A 1 94 ? 8.908 2.475 -7.890 1.00 95.12 94 LEU A N 1
ATOM 740 C CA . LEU A 1 94 ? 9.232 1.062 -7.888 1.00 95.12 94 LEU A CA 1
ATOM 741 C C . LEU A 1 94 ? 10.746 0.891 -7.818 1.00 95.12 94 LEU A C 1
ATOM 743 O O . LEU A 1 94 ? 11.499 1.624 -8.459 1.00 95.12 94 LEU A O 1
ATOM 747 N N . VAL A 1 95 ? 11.182 -0.103 -7.058 1.00 93.44 95 VAL A N 1
ATOM 748 C CA . VAL A 1 95 ? 12.581 -0.516 -6.957 1.00 93.44 95 VAL A CA 1
ATOM 749 C C . VAL A 1 95 ? 12.734 -1.954 -7.420 1.00 93.44 95 VAL A C 1
ATOM 751 O O . VAL A 1 95 ? 11.860 -2.793 -7.176 1.00 93.44 95 VAL A O 1
ATOM 754 N N . VAL A 1 96 ? 13.852 -2.237 -8.087 1.00 91.62 96 VAL A N 1
ATOM 755 C CA . VAL A 1 96 ? 14.159 -3.583 -8.578 1.00 91.62 96 VAL A CA 1
ATOM 756 C C . VAL A 1 96 ? 14.408 -4.544 -7.430 1.00 91.62 96 VAL A C 1
ATOM 758 O O . VAL A 1 96 ? 15.190 -4.288 -6.512 1.00 91.62 96 VAL A O 1
ATOM 761 N N . ASN A 1 97 ? 13.781 -5.705 -7.533 1.00 90.25 97 ASN A N 1
ATOM 762 C CA . ASN A 1 97 ? 14.036 -6.843 -6.687 1.00 90.25 97 ASN A CA 1
ATOM 763 C C . ASN A 1 97 ? 15.083 -7.763 -7.329 1.00 90.25 97 ASN A C 1
ATOM 765 O O . ASN A 1 97 ? 14.736 -8.717 -8.020 1.00 90.25 97 ASN A O 1
ATOM 769 N N . TYR A 1 98 ? 16.371 -7.481 -7.103 1.00 88.56 98 TYR A N 1
ATOM 770 C CA . TYR A 1 98 ? 17.463 -8.208 -7.765 1.00 88.56 98 TYR A CA 1
ATOM 771 C C . TYR A 1 98 ? 17.465 -9.727 -7.534 1.00 88.56 98 TYR A C 1
ATOM 773 O O . TYR A 1 98 ? 17.915 -10.455 -8.415 1.00 88.56 98 TYR A O 1
ATOM 781 N N . SER A 1 99 ? 16.942 -10.225 -6.407 1.00 86.19 99 SER A N 1
ATOM 782 C CA . SER A 1 99 ? 16.845 -11.670 -6.161 1.00 86.19 99 SER A CA 1
ATOM 783 C C . SER A 1 99 ? 15.809 -12.341 -7.067 1.00 86.19 99 SER A C 1
ATOM 785 O O . SER A 1 99 ? 16.126 -13.338 -7.713 1.00 86.19 99 SER A O 1
ATOM 787 N N . ALA A 1 100 ? 14.604 -11.770 -7.174 1.00 87.94 100 ALA A N 1
ATOM 788 C CA . ALA A 1 100 ? 13.577 -12.249 -8.102 1.00 87.94 100 ALA A CA 1
ATOM 789 C C . ALA A 1 100 ? 14.042 -12.083 -9.556 1.00 87.94 100 ALA A C 1
ATOM 791 O O . ALA A 1 100 ? 14.004 -13.025 -10.345 1.00 87.94 100 ALA A O 1
ATOM 792 N N . PHE A 1 101 ? 14.608 -10.919 -9.879 1.00 88.56 101 PHE A N 1
ATOM 793 C CA . PHE A 1 101 ? 15.130 -10.598 -11.206 1.00 88.56 101 PHE A CA 1
ATOM 794 C C . PHE A 1 101 ? 16.206 -11.584 -11.677 1.00 88.56 101 PHE A C 1
ATOM 796 O O . PHE A 1 101 ? 16.164 -12.046 -12.817 1.00 88.56 101 PHE A O 1
ATOM 803 N N . ALA A 1 102 ? 17.134 -11.974 -10.796 1.00 88.38 102 ALA A N 1
ATOM 804 C CA . ALA A 1 102 ? 18.147 -12.979 -11.108 1.00 88.38 102 ALA A CA 1
ATOM 805 C C . ALA A 1 102 ? 17.522 -14.330 -11.494 1.00 88.38 102 ALA A C 1
ATOM 807 O O . ALA A 1 102 ? 17.992 -14.967 -12.435 1.00 88.38 102 ALA A O 1
ATOM 808 N N . SER A 1 103 ? 16.439 -14.744 -10.829 1.00 89.50 103 SER A N 1
ATOM 809 C CA . SER A 1 103 ? 15.778 -16.020 -11.127 1.00 89.50 103 SER A CA 1
ATOM 810 C C . SER A 1 103 ? 15.211 -16.075 -12.553 1.00 89.50 103 SER A C 1
ATOM 812 O O . SER A 1 103 ? 15.309 -17.104 -13.218 1.00 89.50 103 SER A O 1
ATOM 814 N N . HIS A 1 104 ? 14.717 -14.945 -13.070 1.00 89.44 104 HIS A N 1
ATOM 815 C CA . HIS A 1 104 ? 14.223 -14.831 -14.444 1.00 89.44 104 HIS A CA 1
ATOM 816 C C . HIS A 1 104 ? 15.347 -14.717 -15.475 1.00 89.44 104 HIS A C 1
ATOM 818 O O . HIS A 1 104 ? 15.253 -15.319 -16.546 1.00 89.44 104 HIS A O 1
ATOM 824 N N . ILE A 1 105 ? 16.435 -14.003 -15.161 1.00 87.56 105 ILE A N 1
ATOM 825 C CA . ILE A 1 105 ? 17.600 -13.887 -16.057 1.00 87.56 105 ILE A CA 1
ATOM 826 C C . ILE A 1 105 ? 18.218 -15.249 -16.345 1.00 87.56 105 ILE A C 1
ATOM 828 O O . ILE A 1 105 ? 18.528 -15.543 -17.498 1.00 87.56 105 ILE A O 1
ATOM 832 N N . PHE A 1 106 ? 18.426 -16.045 -15.296 1.00 84.62 106 PHE A N 1
ATOM 833 C CA . PHE A 1 106 ? 19.083 -17.348 -15.385 1.00 84.62 106 PHE A CA 1
ATOM 834 C C . PHE A 1 106 ? 18.115 -18.484 -15.732 1.00 84.62 106 PHE A C 1
ATOM 836 O O . PHE A 1 106 ? 18.500 -19.647 -15.687 1.00 84.62 106 PHE A O 1
ATOM 843 N N . SER A 1 107 ? 16.867 -18.160 -16.081 1.00 84.19 107 SER A N 1
ATOM 844 C CA . SER A 1 107 ? 15.917 -19.140 -16.594 1.00 84.19 107 SER A CA 1
ATOM 845 C C . SER A 1 107 ? 16.172 -19.444 -18.074 1.00 84.19 107 SER A C 1
ATOM 847 O O . SER A 1 107 ? 16.567 -18.570 -18.848 1.00 84.19 107 SER A O 1
ATOM 849 N N . ASP A 1 108 ? 15.830 -20.657 -18.508 1.00 80.94 108 ASP A N 1
ATOM 850 C CA . ASP A 1 108 ? 15.926 -21.077 -19.917 1.00 80.94 108 ASP A CA 1
ATOM 851 C C . ASP A 1 108 ? 14.875 -20.409 -20.831 1.00 80.94 108 ASP A C 1
ATOM 853 O O . ASP A 1 108 ? 14.712 -20.771 -21.995 1.00 80.94 108 ASP A O 1
ATOM 857 N N . LYS A 1 109 ? 14.136 -19.414 -20.321 1.00 83.50 109 LYS A N 1
ATOM 858 C CA . LYS A 1 109 ? 13.065 -18.715 -21.045 1.00 83.50 109 LYS A CA 1
ATOM 859 C C . LYS A 1 109 ? 13.579 -17.659 -22.024 1.00 83.50 109 LYS A C 1
ATOM 861 O O . LYS A 1 109 ? 12.781 -17.098 -22.775 1.00 83.50 109 LYS A O 1
ATOM 866 N N . ARG A 1 110 ? 14.880 -17.347 -22.017 1.00 84.56 110 ARG A N 1
ATOM 867 C CA . ARG A 1 110 ? 15.445 -16.303 -22.879 1.00 84.56 110 ARG A CA 1
ATOM 868 C C . ARG A 1 110 ? 15.329 -16.687 -24.364 1.00 84.56 110 ARG A C 1
ATOM 870 O O . ARG A 1 110 ? 15.927 -17.677 -24.786 1.00 84.56 110 ARG A O 1
ATOM 877 N N . PRO A 1 111 ? 14.690 -15.858 -25.208 1.00 87.12 111 PRO A N 1
ATOM 878 C CA . PRO A 1 111 ? 14.661 -16.102 -26.646 1.00 87.12 111 PRO A CA 1
ATOM 879 C C . PRO A 1 111 ? 16.044 -15.932 -27.293 1.00 87.12 111 PRO A C 1
ATOM 881 O O . PRO A 1 111 ? 16.729 -14.932 -27.067 1.00 87.12 111 PRO A O 1
ATOM 884 N N . ALA A 1 112 ? 16.423 -16.862 -28.175 1.00 84.38 112 ALA A N 1
ATOM 885 C CA . ALA A 1 112 ? 17.750 -16.901 -28.807 1.00 84.38 112 ALA A CA 1
ATOM 886 C C . ALA A 1 112 ? 18.104 -15.653 -29.644 1.00 84.38 112 ALA A C 1
ATOM 888 O O . ALA A 1 112 ? 19.277 -15.355 -29.848 1.00 84.38 112 ALA A O 1
ATOM 889 N N . LYS A 1 113 ? 17.098 -14.921 -30.141 1.00 87.50 113 LYS A N 1
ATOM 890 C CA . LYS A 1 113 ? 17.271 -13.767 -31.042 1.00 87.50 113 LYS A CA 1
ATOM 891 C C . LYS A 1 113 ? 17.295 -12.407 -30.331 1.00 87.50 113 LYS A C 1
ATOM 893 O O . LYS A 1 113 ? 17.443 -11.393 -31.003 1.00 87.50 113 LYS A O 1
ATOM 898 N N . ILE A 1 114 ? 17.116 -12.364 -29.008 1.00 87.06 114 ILE A N 1
ATOM 899 C CA . ILE A 1 114 ? 17.020 -11.107 -28.250 1.00 87.06 114 ILE A CA 1
ATOM 900 C C . ILE A 1 114 ? 18.355 -10.801 -27.560 1.00 87.06 114 ILE A C 1
ATOM 902 O O . ILE A 1 114 ? 18.945 -11.661 -26.892 1.00 87.06 114 ILE A O 1
ATOM 906 N N . ASP A 1 115 ? 18.840 -9.562 -27.701 1.00 87.69 115 ASP A N 1
ATOM 907 C CA . ASP A 1 115 ? 20.035 -9.111 -26.990 1.00 87.69 115 ASP A CA 1
ATOM 908 C C . ASP A 1 115 ? 19.806 -9.062 -25.478 1.00 87.69 115 ASP A C 1
ATOM 910 O O . ASP A 1 115 ? 18.687 -8.921 -24.987 1.00 87.69 115 ASP A O 1
ATOM 914 N N . THR A 1 116 ? 20.889 -9.183 -24.714 1.00 85.69 116 THR A N 1
ATOM 915 C CA . THR A 1 116 ? 20.791 -9.322 -23.258 1.00 85.69 116 THR A CA 1
ATOM 916 C C . THR A 1 116 ? 20.088 -8.123 -22.621 1.00 85.69 116 THR A C 1
ATOM 918 O O . THR A 1 116 ? 19.324 -8.312 -21.686 1.00 85.69 116 THR A O 1
ATOM 921 N N . ILE A 1 117 ? 20.284 -6.901 -23.130 1.00 86.88 117 ILE A N 1
ATOM 922 C CA . ILE A 1 117 ? 19.698 -5.698 -22.526 1.00 86.88 117 ILE A CA 1
ATOM 923 C C . ILE A 1 117 ? 18.191 -5.650 -22.781 1.00 86.88 117 ILE A C 1
ATOM 925 O O . ILE A 1 117 ? 17.431 -5.414 -21.847 1.00 86.88 117 ILE A O 1
ATOM 929 N N . THR A 1 118 ? 17.743 -5.921 -24.007 1.00 88.25 118 THR A N 1
ATOM 930 C CA . THR A 1 118 ? 16.304 -5.979 -24.311 1.00 88.25 118 THR A CA 1
ATOM 931 C C . THR A 1 118 ? 15.616 -7.106 -23.542 1.00 88.25 118 THR A C 1
ATOM 933 O O . THR A 1 118 ? 14.506 -6.916 -23.052 1.00 88.25 118 THR A O 1
ATOM 936 N N . TRP A 1 119 ? 16.287 -8.244 -23.335 1.00 89.62 119 TRP A N 1
ATOM 937 C CA . TRP A 1 119 ? 15.764 -9.303 -22.468 1.00 89.62 119 TRP A CA 1
ATOM 938 C C . TRP A 1 119 ? 15.610 -8.847 -21.009 1.00 89.62 119 TRP A C 1
ATOM 940 O O . TRP A 1 119 ? 14.559 -9.066 -20.411 1.00 89.62 119 TRP A O 1
ATOM 950 N N . LEU A 1 120 ? 16.611 -8.153 -20.453 1.00 89.62 120 LEU A N 1
ATOM 951 C CA . LEU A 1 120 ? 16.555 -7.602 -19.092 1.00 89.62 120 LEU A CA 1
ATOM 952 C C . LEU A 1 120 ? 15.390 -6.623 -18.909 1.00 89.62 120 LEU A C 1
ATOM 954 O O . LEU A 1 120 ? 14.685 -6.686 -17.905 1.00 89.62 120 LEU A O 1
ATOM 958 N N . LEU A 1 121 ? 15.180 -5.729 -19.877 1.00 89.88 121 LEU A N 1
ATOM 959 C CA . LEU A 1 121 ? 14.078 -4.768 -19.832 1.00 89.88 121 LEU A CA 1
ATOM 960 C C . LEU A 1 121 ? 12.717 -5.447 -19.969 1.00 89.88 121 LEU A C 1
ATOM 962 O O . LEU A 1 121 ? 11.778 -5.044 -19.290 1.00 89.88 121 LEU A O 1
ATOM 966 N N . ASN A 1 122 ? 12.619 -6.497 -20.787 1.00 90.62 122 ASN A N 1
ATOM 967 C CA . ASN A 1 122 ? 11.398 -7.286 -20.901 1.00 90.62 122 ASN A CA 1
ATOM 968 C C . ASN A 1 122 ? 11.044 -7.981 -19.578 1.00 90.62 122 ASN A C 1
ATOM 970 O O . ASN A 1 122 ? 9.902 -7.891 -19.141 1.00 90.62 122 ASN A O 1
ATOM 974 N N . ILE A 1 123 ? 12.019 -8.602 -18.901 1.00 91.69 123 ILE A N 1
ATOM 975 C CA . ILE A 1 123 ? 11.803 -9.172 -17.560 1.00 91.69 123 ILE A CA 1
ATOM 976 C C . ILE A 1 123 ? 11.316 -8.079 -16.605 1.00 91.69 123 ILE A C 1
ATOM 978 O O . ILE A 1 123 ? 10.292 -8.248 -15.957 1.00 91.69 123 ILE A O 1
ATOM 982 N N . LEU A 1 124 ? 12.011 -6.939 -16.549 1.00 90.50 124 LEU A N 1
ATOM 983 C CA . LEU A 1 124 ? 11.659 -5.839 -15.646 1.00 90.50 124 LEU A CA 1
ATOM 984 C C . LEU A 1 124 ? 10.247 -5.287 -15.909 1.00 90.50 124 LEU A C 1
ATOM 986 O O . LEU A 1 124 ? 9.572 -4.836 -14.990 1.00 90.50 124 LEU A O 1
ATOM 990 N N . SER A 1 125 ? 9.832 -5.291 -17.174 1.00 91.31 125 SER A N 1
ATOM 991 C CA . SER A 1 125 ? 8.538 -4.798 -17.635 1.00 91.31 125 SER A CA 1
ATOM 992 C C . SER A 1 125 ? 7.397 -5.767 -17.329 1.00 91.31 125 SER A C 1
ATOM 994 O O . SER A 1 125 ? 6.330 -5.330 -16.898 1.00 91.31 125 SER A O 1
ATOM 996 N N . VAL A 1 126 ? 7.610 -7.066 -17.545 1.00 90.69 126 VAL A N 1
ATOM 997 C CA . VAL A 1 126 ? 6.548 -8.081 -17.537 1.00 90.69 126 VAL A CA 1
ATOM 998 C C . VAL A 1 126 ? 6.457 -8.814 -16.199 1.00 90.69 126 VAL A C 1
ATOM 1000 O O . VAL A 1 126 ? 5.357 -9.076 -15.709 1.00 90.69 126 VAL A O 1
ATOM 1003 N N . GLU A 1 127 ? 7.586 -9.135 -15.579 1.00 91.44 127 GLU A N 1
ATOM 1004 C CA . GLU A 1 127 ? 7.622 -9.944 -14.363 1.00 91.44 127 GLU A CA 1
ATOM 1005 C C . GLU A 1 127 ? 7.424 -9.044 -13.136 1.00 91.44 127 GLU A C 1
ATOM 1007 O O . GLU A 1 127 ? 8.325 -8.339 -12.681 1.00 91.44 127 GLU A O 1
ATOM 1012 N N . SER A 1 128 ? 6.200 -9.021 -12.599 1.00 88.81 128 SER A N 1
ATOM 1013 C CA . SER A 1 128 ? 5.825 -8.073 -11.537 1.00 88.81 128 SER A CA 1
ATOM 1014 C C . SER A 1 128 ? 6.560 -8.288 -10.208 1.00 88.81 128 SER A C 1
ATOM 1016 O O . SER A 1 128 ? 6.641 -7.364 -9.406 1.00 88.81 128 SER A O 1
ATOM 1018 N N . ASP A 1 129 ? 7.094 -9.487 -9.968 1.00 89.56 129 ASP A N 1
ATOM 1019 C CA . ASP A 1 129 ? 7.883 -9.852 -8.780 1.00 89.56 129 ASP A CA 1
ATOM 1020 C C . ASP A 1 129 ? 9.308 -9.266 -8.800 1.00 89.56 129 ASP A C 1
ATOM 1022 O O . ASP A 1 129 ? 9.957 -9.132 -7.754 1.00 89.56 129 ASP A O 1
ATOM 1026 N N . CYS A 1 130 ? 9.779 -8.865 -9.985 1.00 91.56 130 CYS A N 1
ATOM 1027 C CA . CYS A 1 130 ? 11.045 -8.170 -10.190 1.00 91.56 130 CYS A CA 1
ATOM 1028 C C . CYS A 1 130 ? 10.998 -6.712 -9.737 1.00 91.56 130 CYS A C 1
ATOM 1030 O O . CYS A 1 130 ? 12.042 -6.064 -9.665 1.00 91.56 130 CYS A O 1
ATOM 1032 N N . LEU A 1 131 ? 9.814 -6.190 -9.423 1.00 93.19 131 LEU A N 1
ATOM 1033 C CA . LEU A 1 131 ? 9.613 -4.844 -8.917 1.00 93.19 131 LEU A CA 1
ATOM 1034 C C . LEU A 1 131 ? 8.971 -4.899 -7.534 1.00 93.19 131 LEU A C 1
ATOM 1036 O O . LEU A 1 131 ? 8.247 -5.823 -7.176 1.00 93.19 131 LEU A O 1
ATOM 1040 N N . SER A 1 132 ? 9.241 -3.879 -6.733 1.00 92.44 132 SER A N 1
ATOM 1041 C CA . SER A 1 132 ? 8.621 -3.698 -5.424 1.00 92.44 132 SER A CA 1
ATOM 1042 C C . SER A 1 132 ? 8.335 -2.225 -5.181 1.00 92.44 132 SER A C 1
ATOM 1044 O O . SER A 1 132 ? 9.057 -1.351 -5.656 1.00 92.44 132 SER A O 1
ATOM 1046 N N . TRP A 1 133 ? 7.254 -1.936 -4.462 1.00 94.12 133 TRP A N 1
ATOM 1047 C CA . TRP A 1 133 ? 6.870 -0.564 -4.148 1.00 94.12 133 TRP A CA 1
ATOM 1048 C C . TRP A 1 133 ? 7.784 0.026 -3.079 1.00 94.12 133 TRP A C 1
ATOM 1050 O O . TRP A 1 133 ? 7.716 -0.368 -1.914 1.00 94.12 133 TRP A O 1
ATOM 1060 N N . MET A 1 134 ? 8.572 1.025 -3.468 1.00 92.25 134 MET A N 1
ATOM 1061 C CA . MET A 1 134 ? 9.262 1.893 -2.519 1.00 92.25 134 MET A CA 1
ATOM 1062 C C . MET A 1 134 ? 8.316 2.987 -2.006 1.00 92.25 134 MET A C 1
ATOM 1064 O O . MET A 1 134 ? 8.310 3.299 -0.820 1.00 92.25 134 MET A O 1
ATOM 1068 N N . TYR A 1 135 ? 7.466 3.521 -2.887 1.00 94.06 135 TYR A N 1
ATOM 1069 C CA . TYR A 1 135 ? 6.418 4.478 -2.537 1.00 94.06 135 TYR A CA 1
ATOM 1070 C C . TYR A 1 135 ? 5.198 4.297 -3.437 1.00 94.06 135 TYR A C 1
ATOM 1072 O O . TYR A 1 135 ? 5.341 4.228 -4.659 1.00 94.06 135 TYR A O 1
ATOM 1080 N N . HIS A 1 136 ? 4.000 4.272 -2.853 1.00 95.50 136 HIS A N 1
ATOM 1081 C CA . HIS A 1 136 ? 2.750 4.263 -3.604 1.00 95.50 136 HIS A CA 1
ATOM 1082 C C . HIS A 1 136 ? 1.912 5.508 -3.251 1.00 95.50 136 HIS A C 1
ATOM 1084 O O . HIS A 1 136 ? 1.679 5.769 -2.069 1.00 95.50 136 HIS A O 1
ATOM 1090 N N . PRO A 1 137 ? 1.396 6.266 -4.241 1.00 93.81 137 PRO A N 1
ATOM 1091 C CA . PRO A 1 137 ? 0.740 7.558 -4.000 1.00 93.81 137 PRO A CA 1
ATOM 1092 C C . PRO A 1 137 ? -0.536 7.442 -3.153 1.00 93.81 137 PRO A C 1
ATOM 1094 O O . PRO A 1 137 ? -0.962 8.397 -2.509 1.00 93.81 137 PRO A O 1
ATOM 1097 N N . SER A 1 138 ? -1.157 6.260 -3.121 1.00 93.44 138 SER A N 1
ATOM 1098 C CA . SER A 1 138 ? -2.337 6.000 -2.288 1.00 93.44 138 SER A CA 1
ATOM 1099 C C . SER A 1 138 ? -2.024 5.568 -0.852 1.00 93.44 138 SER A C 1
ATOM 1101 O O . SER A 1 138 ? -2.963 5.495 -0.065 1.00 93.44 138 SER A O 1
ATOM 1103 N N . ASP A 1 139 ? -0.761 5.310 -0.483 1.00 93.12 139 ASP A N 1
ATOM 1104 C CA . ASP A 1 139 ? -0.410 4.808 0.858 1.00 93.12 139 ASP A CA 1
ATOM 1105 C C . ASP A 1 139 ? -0.900 5.756 1.959 1.00 93.12 139 ASP A C 1
ATOM 1107 O O . ASP A 1 139 ? -1.608 5.339 2.872 1.00 93.12 139 ASP A O 1
ATOM 1111 N N . ALA A 1 140 ? -0.582 7.051 1.847 1.00 91.38 140 ALA A N 1
ATOM 1112 C CA . ALA A 1 140 ? -0.951 8.045 2.854 1.00 91.38 140 ALA A CA 1
ATOM 1113 C C . ALA A 1 140 ? -2.475 8.178 3.010 1.00 91.38 140 ALA A C 1
ATOM 1115 O O . ALA A 1 140 ? -2.980 8.281 4.129 1.00 91.38 140 ALA A O 1
ATOM 1116 N N . ARG A 1 141 ? -3.214 8.131 1.891 1.00 93.44 141 ARG A N 1
ATOM 1117 C CA . ARG A 1 141 ? -4.679 8.205 1.903 1.00 93.44 141 ARG A CA 1
ATOM 1118 C C . ARG A 1 141 ? -5.278 6.989 2.604 1.00 93.44 141 ARG A C 1
ATOM 1120 O O . ARG A 1 141 ? -6.078 7.163 3.513 1.00 93.44 141 ARG A O 1
ATOM 1127 N N . VAL A 1 142 ? -4.848 5.783 2.229 1.00 94.50 142 VAL A N 1
ATOM 1128 C CA . VAL A 1 142 ? -5.347 4.537 2.831 1.00 94.50 142 VAL A CA 1
ATOM 1129 C C . VAL A 1 142 ? -5.018 4.480 4.322 1.00 94.50 142 VAL A C 1
ATOM 1131 O O . VAL A 1 142 ? -5.885 4.151 5.120 1.00 94.50 142 VAL A O 1
ATOM 1134 N N . LEU A 1 143 ? -3.808 4.868 4.732 1.00 94.50 143 LEU A N 1
ATOM 1135 C CA . LEU A 1 143 ? -3.453 4.938 6.155 1.00 94.50 143 LEU A CA 1
ATOM 1136 C C . LEU A 1 143 ? -4.323 5.940 6.926 1.00 94.50 143 LEU A C 1
ATOM 1138 O O . LEU A 1 143 ? -4.714 5.664 8.056 1.00 94.50 143 LEU A O 1
ATOM 1142 N N . THR A 1 144 ? -4.662 7.075 6.312 1.00 95.75 144 THR A N 1
ATOM 1143 C CA . THR A 1 144 ? -5.555 8.073 6.920 1.00 95.75 144 THR A CA 1
ATOM 1144 C C . THR A 1 144 ? -6.976 7.532 7.070 1.00 95.75 144 THR A C 1
ATOM 1146 O O . THR A 1 144 ? -7.578 7.684 8.129 1.00 95.75 144 THR A O 1
ATOM 1149 N N . GLU A 1 145 ? -7.504 6.869 6.039 1.00 95.94 145 GLU A N 1
ATOM 1150 C CA . GLU A 1 145 ? -8.825 6.230 6.074 1.00 95.94 145 GLU A CA 1
ATOM 1151 C C . GLU A 1 145 ? -8.891 5.149 7.165 1.00 95.94 145 GLU A C 1
ATOM 1153 O O . GLU A 1 145 ? -9.843 5.114 7.943 1.00 95.94 145 GLU A O 1
ATOM 1158 N N . LEU A 1 146 ? -7.852 4.316 7.282 1.00 95.94 146 LEU A N 1
ATOM 1159 C CA . LEU A 1 146 ? -7.753 3.288 8.324 1.00 95.94 146 LEU A CA 1
ATOM 1160 C C . LEU A 1 146 ? -7.689 3.892 9.731 1.00 95.94 146 LEU A C 1
ATOM 1162 O O . LEU A 1 146 ? -8.362 3.407 10.640 1.00 95.94 146 LEU A O 1
ATOM 1166 N N . GLN A 1 147 ? -6.929 4.977 9.903 1.00 96.38 147 GLN A N 1
ATOM 1167 C CA . GLN A 1 147 ? -6.857 5.697 11.172 1.00 96.38 147 GLN A CA 1
ATOM 1168 C C . GLN A 1 147 ? -8.226 6.254 11.576 1.00 96.38 147 GLN A C 1
ATOM 1170 O O . GLN A 1 147 ? -8.673 6.023 12.696 1.00 96.38 147 GLN A O 1
ATOM 1175 N N . GLN A 1 148 ? -8.930 6.912 10.652 1.00 96.50 148 GLN A N 1
ATOM 1176 C CA . GLN A 1 148 ? -10.268 7.454 10.906 1.00 96.50 148 GLN A CA 1
ATOM 1177 C C . GLN A 1 148 ? -11.277 6.362 11.277 1.00 96.50 148 GLN A C 1
ATOM 1179 O O . GLN A 1 148 ? -12.075 6.546 12.194 1.00 96.50 148 GLN A O 1
ATOM 1184 N N . GLN A 1 149 ? -11.229 5.213 10.597 1.00 95.38 149 GLN A N 1
ATOM 1185 C CA . GLN A 1 149 ? -12.086 4.069 10.913 1.00 95.38 149 GLN A CA 1
ATOM 1186 C C . GLN A 1 149 ? -11.794 3.502 12.307 1.00 95.38 149 GLN A C 1
ATOM 1188 O O . GLN A 1 149 ? -12.728 3.237 13.064 1.00 95.38 149 GLN A O 1
ATOM 1193 N N . SER A 1 150 ? -10.515 3.356 12.667 1.00 95.81 150 SER A N 1
ATOM 1194 C CA . SER A 1 150 ? -10.107 2.886 13.997 1.00 95.81 150 SER A CA 1
ATOM 1195 C C . SER A 1 150 ? -10.553 3.852 15.099 1.00 95.81 150 SER A C 1
ATOM 1197 O O . SER A 1 150 ? -11.089 3.426 16.124 1.00 95.81 150 SER A O 1
ATOM 1199 N N . ASP A 1 151 ? -10.409 5.159 14.878 1.00 96.56 151 ASP A N 1
ATOM 1200 C CA . ASP A 1 151 ? -10.803 6.180 15.850 1.00 96.56 151 ASP A CA 1
ATOM 1201 C C . ASP A 1 151 ? -12.325 6.239 16.044 1.00 96.56 151 ASP A C 1
ATOM 1203 O O . ASP A 1 151 ? -12.803 6.304 17.182 1.00 96.56 151 ASP A O 1
ATOM 1207 N N . GLU A 1 152 ? -13.106 6.139 14.965 1.00 96.50 152 GLU A N 1
ATOM 1208 C CA . GLU A 1 152 ? -14.567 6.079 15.062 1.00 96.50 152 GLU A CA 1
ATOM 1209 C C . GLU A 1 152 ? -15.028 4.790 15.754 1.00 96.50 152 GLU A C 1
ATOM 1211 O O . GLU A 1 152 ? -15.902 4.829 16.622 1.00 96.50 152 GLU A O 1
ATOM 1216 N N . GLN A 1 153 ? -14.394 3.650 15.470 1.00 94.88 153 GLN A N 1
ATOM 1217 C CA . GLN A 1 153 ? -14.704 2.403 16.164 1.00 94.88 153 GLN A CA 1
ATOM 1218 C C . GLN A 1 153 ? -14.414 2.507 17.670 1.00 94.88 153 GLN A C 1
ATOM 1220 O O . GLN A 1 153 ? -15.273 2.170 18.490 1.00 94.88 153 GLN A O 1
ATOM 1225 N N . LYS A 1 154 ? -13.257 3.059 18.057 1.00 95.62 154 LYS A N 1
ATOM 1226 C CA . LYS A 1 154 ? -12.910 3.310 19.468 1.00 95.62 154 LYS A CA 1
ATOM 1227 C C . LYS A 1 154 ? -13.926 4.232 20.142 1.00 95.62 154 LYS A C 1
ATOM 1229 O O . LYS A 1 154 ? -14.305 3.996 21.293 1.00 95.62 154 LYS A O 1
ATOM 1234 N N . ARG A 1 155 ? -14.411 5.255 19.433 1.00 96.88 155 ARG A N 1
ATOM 1235 C CA . ARG A 1 155 ? -15.453 6.166 19.923 1.00 96.88 155 ARG A CA 1
ATOM 1236 C C . ARG A 1 155 ? -16.781 5.444 20.153 1.00 96.88 155 ARG A C 1
ATOM 1238 O O . ARG A 1 155 ? -17.374 5.601 21.222 1.00 96.88 155 ARG A O 1
ATOM 1245 N N . LEU A 1 156 ? -17.237 4.637 19.196 1.00 96.88 156 LEU A N 1
ATOM 1246 C CA . LEU A 1 156 ? -18.472 3.856 19.321 1.00 96.88 156 LEU A CA 1
ATOM 1247 C C . LEU A 1 156 ? -18.390 2.855 20.481 1.00 96.88 156 LEU A C 1
ATOM 1249 O O . LEU A 1 156 ? -19.321 2.758 21.284 1.00 96.88 156 LEU A O 1
ATOM 1253 N N . GLU A 1 157 ? -17.255 2.176 20.639 1.00 96.19 157 GLU A N 1
ATOM 1254 C CA . GLU A 1 157 ? -17.011 1.270 21.763 1.00 96.19 157 GLU A CA 1
ATOM 1255 C C . GLU A 1 157 ? -16.974 1.999 23.113 1.00 96.19 157 GLU A C 1
ATOM 1257 O O . GLU A 1 157 ? -17.431 1.458 24.121 1.00 96.19 157 GLU A O 1
ATOM 1262 N N . ALA A 1 158 ? -16.430 3.217 23.170 1.00 96.88 158 ALA A N 1
ATOM 1263 C CA . ALA A 1 158 ? -16.438 4.028 24.386 1.00 96.88 158 ALA A CA 1
ATOM 1264 C C . ALA A 1 158 ? -17.868 4.434 24.780 1.00 96.88 158 ALA A C 1
ATOM 1266 O O . ALA A 1 158 ? -18.231 4.339 25.953 1.00 96.88 158 ALA A O 1
ATOM 1267 N N . ILE A 1 159 ? -18.702 4.811 23.804 1.00 96.94 159 ILE A N 1
ATOM 1268 C CA . ILE A 1 159 ? -20.120 5.132 24.025 1.00 96.94 159 ILE A CA 1
ATOM 1269 C C . ILE A 1 159 ? -20.890 3.894 24.499 1.00 96.94 159 ILE A C 1
ATOM 1271 O O . ILE A 1 159 ? -21.668 3.984 25.450 1.00 96.94 159 ILE A O 1
ATOM 1275 N N . ALA A 1 160 ? -20.672 2.735 23.872 1.00 96.19 160 ALA A N 1
ATOM 1276 C CA . ALA A 1 160 ? -21.306 1.482 24.279 1.00 96.19 160 ALA A CA 1
ATOM 1277 C C . ALA A 1 160 ? -20.930 1.106 25.722 1.00 96.19 160 ALA A C 1
ATOM 1279 O O . ALA A 1 160 ? -21.810 0.834 26.540 1.00 96.19 160 ALA A O 1
ATOM 1280 N N . ARG A 1 161 ? -19.638 1.201 26.064 1.00 96.19 161 ARG A N 1
ATOM 1281 C CA . ARG A 1 161 ? -19.139 0.958 27.425 1.00 96.19 161 ARG A CA 1
ATOM 1282 C C . ARG A 1 161 ? -19.701 1.948 28.443 1.00 96.19 161 ARG A C 1
ATOM 1284 O O . ARG A 1 161 ? -20.018 1.547 29.558 1.00 96.19 161 ARG A O 1
ATOM 1291 N N . ALA A 1 162 ? -19.849 3.225 28.090 1.00 96.56 162 ALA A N 1
ATOM 1292 C CA . ALA A 1 162 ? -20.459 4.217 28.976 1.00 96.56 162 ALA A CA 1
ATOM 1293 C C . ALA A 1 162 ? -21.928 3.877 29.276 1.00 96.56 162 ALA A C 1
ATOM 1295 O O . ALA A 1 162 ? -22.313 3.814 30.441 1.00 96.56 162 ALA A O 1
ATOM 1296 N N . LYS A 1 163 ? -22.716 3.541 28.245 1.00 96.06 163 LYS A N 1
ATOM 1297 C CA . LYS A 1 163 ? -24.118 3.119 28.411 1.00 96.06 163 LYS A CA 1
ATOM 1298 C C . LYS A 1 163 ? -24.250 1.879 29.293 1.00 96.06 163 LYS A C 1
ATOM 1300 O O . LYS A 1 163 ? -25.130 1.824 30.148 1.00 96.06 163 LYS A O 1
ATOM 1305 N N . GLU A 1 164 ? -23.380 0.890 29.110 1.00 95.69 164 GLU A N 1
ATOM 1306 C CA . GLU A 1 164 ? -23.374 -0.311 29.947 1.00 95.69 164 GLU A CA 1
ATOM 1307 C C . GLU A 1 164 ? -23.069 0.024 31.415 1.00 95.69 164 GLU A C 1
ATOM 1309 O O . GLU A 1 164 ? -23.768 -0.441 32.318 1.00 95.69 164 GLU A O 1
ATOM 1314 N N . ARG A 1 165 ? -22.084 0.897 31.663 1.00 95.62 165 ARG A N 1
ATOM 1315 C CA . ARG A 1 165 ? -21.748 1.365 33.016 1.00 95.62 165 ARG A CA 1
ATOM 1316 C C . ARG A 1 165 ? -22.917 2.093 33.673 1.00 95.62 165 ARG A C 1
ATOM 1318 O O . ARG A 1 165 ? -23.219 1.806 34.831 1.00 95.62 165 ARG A O 1
ATOM 1325 N N . ASP A 1 166 ? -23.611 2.962 32.943 1.00 96.25 166 ASP A N 1
ATOM 1326 C CA . ASP A 1 166 ? -24.780 3.683 33.455 1.00 96.25 166 ASP A CA 1
ATOM 1327 C C . ASP A 1 166 ? -25.923 2.727 33.828 1.00 96.25 166 ASP A C 1
ATOM 1329 O O . ASP A 1 166 ? -26.543 2.871 34.885 1.00 96.25 166 ASP A O 1
ATOM 1333 N N . LEU A 1 167 ? -26.163 1.694 33.014 1.00 95.75 167 LEU A N 1
ATOM 1334 C CA . LEU A 1 167 ? -27.167 0.664 33.297 1.00 95.75 167 LEU A CA 1
ATOM 1335 C C . LEU A 1 167 ? -26.824 -0.156 34.548 1.00 95.75 167 LEU A C 1
ATOM 1337 O O . LEU A 1 167 ? -27.710 -0.438 35.364 1.00 95.75 167 LEU A O 1
ATOM 1341 N N . VAL A 1 168 ? -25.552 -0.524 34.723 1.00 96.44 168 VAL A N 1
ATOM 1342 C CA . VAL A 1 168 ? -25.078 -1.229 35.924 1.00 96.44 168 VAL A CA 1
ATOM 1343 C C . VAL A 1 168 ? -25.243 -0.347 37.159 1.00 96.44 168 VAL A C 1
ATOM 1345 O O . VAL A 1 168 ? -25.815 -0.794 38.155 1.00 96.44 168 VAL A O 1
ATOM 1348 N N . LEU A 1 169 ? -24.830 0.921 37.090 1.00 96.19 169 LEU A N 1
ATOM 1349 C CA . LEU A 1 169 ? -24.992 1.876 38.188 1.00 96.19 169 LEU A CA 1
ATOM 1350 C C . LEU A 1 169 ? -26.468 2.082 38.551 1.00 96.19 169 LEU A C 1
ATOM 1352 O O . LEU A 1 169 ? -26.815 2.074 39.732 1.00 96.19 169 LEU A O 1
ATOM 1356 N N . ALA A 1 170 ? -27.359 2.195 37.564 1.00 95.56 170 ALA A N 1
ATOM 1357 C CA . ALA A 1 170 ? -28.798 2.307 37.797 1.00 95.56 170 ALA A CA 1
ATOM 1358 C C . ALA A 1 170 ? -29.396 1.044 38.445 1.00 95.56 170 ALA A C 1
ATOM 1360 O O . ALA A 1 170 ? -30.328 1.130 39.246 1.00 95.56 170 ALA A O 1
ATOM 1361 N N . ARG A 1 171 ? -28.877 -0.149 38.124 1.00 94.69 171 ARG A N 1
ATOM 1362 C CA . ARG A 1 171 ? -29.285 -1.401 38.781 1.00 94.69 171 ARG A CA 1
ATOM 1363 C C . ARG A 1 171 ? -28.812 -1.450 40.236 1.00 94.69 171 ARG A C 1
ATOM 1365 O O . ARG A 1 171 ? -29.597 -1.821 41.102 1.00 94.69 171 ARG A O 1
ATOM 1372 N N . LEU A 1 172 ? -27.572 -1.041 40.504 1.00 94.44 172 LEU A N 1
ATOM 1373 C CA . LEU A 1 172 ? -27.017 -0.995 41.859 1.00 94.44 172 LEU A CA 1
ATOM 1374 C C . LEU A 1 172 ? -27.768 -0.002 42.752 1.00 94.44 172 LEU A C 1
ATOM 1376 O O . LEU A 1 172 ? -28.110 -0.350 43.878 1.00 94.44 172 LEU A O 1
ATOM 1380 N N . LYS A 1 173 ? -28.095 1.191 42.237 1.00 94.94 173 LYS A N 1
ATOM 1381 C CA . LYS A 1 173 ? -28.905 2.182 42.965 1.00 94.94 173 LYS A CA 1
ATOM 1382 C C . LYS A 1 173 ? -30.273 1.621 43.359 1.00 94.94 173 LYS A C 1
ATOM 1384 O O . LYS A 1 173 ? -30.632 1.686 44.527 1.00 94.94 173 LYS A O 1
ATOM 1389 N N . ARG A 1 174 ? -30.980 0.971 42.425 1.00 92.94 174 ARG A N 1
ATOM 1390 C CA . ARG A 1 174 ? -32.275 0.326 42.713 1.00 92.94 174 ARG A CA 1
ATOM 1391 C C . ARG A 1 174 ? -32.175 -0.766 43.780 1.00 92.94 174 ARG A C 1
ATOM 1393 O O . ARG A 1 174 ? -33.063 -0.878 44.616 1.00 92.94 174 ARG A O 1
ATOM 1400 N N . HIS A 1 175 ? -31.111 -1.569 43.768 1.00 90.69 175 HIS A N 1
ATOM 1401 C CA . HIS A 1 175 ? -30.889 -2.564 44.822 1.00 90.69 175 HIS A CA 1
ATOM 1402 C C . HIS A 1 175 ? -30.627 -1.915 46.183 1.00 90.69 175 HIS A C 1
ATOM 1404 O O . HIS A 1 175 ? -31.234 -2.324 47.166 1.00 90.69 175 HIS A O 1
ATOM 1410 N N . ALA A 1 176 ? -29.792 -0.875 46.235 1.00 93.88 176 ALA A N 1
ATOM 1411 C CA . ALA A 1 176 ? -29.520 -0.151 47.473 1.00 93.88 176 ALA A CA 1
ATOM 1412 C C . ALA A 1 176 ? -30.791 0.488 48.064 1.00 93.88 176 ALA A C 1
ATOM 1414 O O . ALA A 1 176 ? -31.016 0.399 49.269 1.00 93.88 176 ALA A O 1
ATOM 1415 N N . GLU A 1 177 ? -31.653 1.066 47.221 1.00 93.81 177 GLU A N 1
ATOM 1416 C CA . GLU A 1 177 ? -32.950 1.621 47.633 1.00 93.81 177 GLU A CA 1
ATOM 1417 C C . GLU A 1 177 ? -33.884 0.543 48.212 1.00 93.81 177 GLU A C 1
ATOM 1419 O O . GLU A 1 177 ? -34.533 0.760 49.239 1.00 93.81 177 GLU A O 1
ATOM 1424 N N . LEU A 1 178 ? -33.939 -0.639 47.586 1.00 92.75 178 LEU A N 1
ATOM 1425 C CA . LEU A 1 178 ? -34.724 -1.770 48.088 1.00 92.75 178 LEU A CA 1
ATOM 1426 C C . LEU A 1 178 ? -34.197 -2.283 49.433 1.00 92.75 178 LEU A C 1
ATOM 1428 O O . LEU A 1 178 ? -34.996 -2.535 50.338 1.00 92.75 178 LEU A O 1
ATOM 1432 N N . ASP A 1 179 ? -32.879 -2.394 49.586 1.00 92.50 179 ASP A N 1
ATOM 1433 C CA . ASP A 1 179 ? -32.245 -2.815 50.836 1.00 92.50 179 ASP A CA 1
ATOM 1434 C C . ASP A 1 179 ? -32.506 -1.802 51.961 1.00 92.50 179 ASP A C 1
ATOM 1436 O O . ASP A 1 179 ? -32.811 -2.185 53.094 1.00 92.50 179 ASP A O 1
ATOM 1440 N N . GLU A 1 180 ? -32.448 -0.500 51.666 1.00 93.00 180 GLU A N 1
ATOM 1441 C CA . GLU A 1 180 ? -32.769 0.548 52.637 1.00 93.00 180 GLU A CA 1
ATOM 144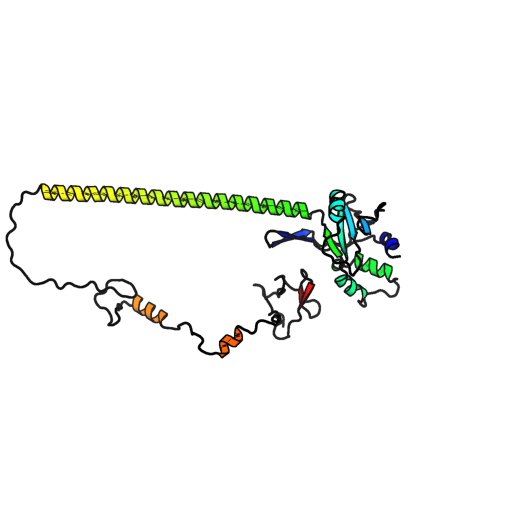2 C C . GLU A 1 180 ? -34.242 0.477 53.076 1.00 93.00 180 GLU A C 1
ATOM 1444 O O . GLU A 1 180 ? -34.541 0.543 54.272 1.00 93.00 180 GLU A O 1
ATOM 1449 N N . LEU A 1 181 ? -35.169 0.262 52.136 1.00 93.50 181 LEU A N 1
ATOM 1450 C CA . LEU A 1 181 ? -36.591 0.057 52.431 1.00 93.50 181 LEU A CA 1
ATOM 1451 C C . LEU A 1 181 ? -36.840 -1.195 53.283 1.00 93.50 181 LEU A C 1
ATOM 1453 O O . LEU A 1 181 ? -37.711 -1.179 54.157 1.00 93.50 181 LEU A O 1
ATOM 1457 N N . GLN A 1 182 ? -36.104 -2.281 53.043 1.00 90.44 182 GLN A N 1
ATOM 1458 C CA . GLN A 1 182 ? -36.188 -3.491 53.863 1.00 90.44 182 GLN A CA 1
ATOM 1459 C C . GLN A 1 182 ? -35.665 -3.249 55.279 1.00 90.44 182 GLN A C 1
ATOM 1461 O O . GLN A 1 182 ? -36.313 -3.668 56.238 1.00 90.44 182 GLN A O 1
ATOM 1466 N N . ARG A 1 183 ? -34.547 -2.526 55.430 1.00 89.56 183 ARG A N 1
ATOM 1467 C CA . ARG A 1 183 ? -34.006 -2.149 56.746 1.00 89.56 183 ARG A CA 1
ATOM 1468 C C . ARG A 1 183 ? -34.982 -1.281 57.534 1.00 89.56 183 ARG A C 1
ATOM 1470 O O . ARG A 1 183 ? -35.196 -1.557 58.711 1.00 89.56 183 ARG A O 1
ATOM 1477 N N . LYS A 1 184 ? -35.612 -0.290 56.891 1.00 92.62 184 LYS A N 1
ATOM 1478 C CA . LYS A 1 184 ? -36.646 0.554 57.520 1.00 92.62 184 LYS A CA 1
ATOM 1479 C C . LYS A 1 184 ? -37.826 -0.284 58.012 1.00 92.62 184 LYS A C 1
ATOM 1481 O O . LYS A 1 184 ? -38.137 -0.242 59.198 1.00 92.62 184 LYS A O 1
ATOM 1486 N N . ARG A 1 185 ? -38.395 -1.137 57.148 1.00 90.12 185 ARG A N 1
ATOM 1487 C CA . ARG A 1 185 ? -39.486 -2.055 57.529 1.00 90.12 185 ARG A CA 1
ATOM 1488 C C . ARG A 1 185 ? -39.098 -2.999 58.666 1.00 90.12 185 ARG A C 1
ATOM 1490 O O . ARG A 1 185 ? -39.891 -3.227 59.572 1.00 90.12 185 ARG A O 1
ATOM 1497 N N . HIS A 1 186 ? -37.889 -3.555 58.638 1.00 88.38 186 HIS A N 1
ATOM 1498 C CA . HIS A 1 186 ? -37.422 -4.445 59.700 1.00 88.38 186 HIS A CA 1
ATOM 1499 C C . HIS A 1 186 ? -37.263 -3.703 61.037 1.00 88.38 186 HIS A C 1
ATOM 1501 O O . HIS A 1 186 ? -37.654 -4.228 62.077 1.00 88.38 186 HIS A O 1
ATOM 1507 N N . GLY A 1 187 ? -36.758 -2.465 61.006 1.00 90.19 187 GLY A N 1
ATOM 1508 C CA . GLY A 1 187 ? -36.690 -1.590 62.176 1.00 90.19 187 GLY A CA 1
ATOM 1509 C C . GLY A 1 187 ? -38.067 -1.291 62.776 1.00 90.19 187 GLY A C 1
ATOM 1510 O O . GLY A 1 187 ? -38.240 -1.431 63.983 1.00 90.19 187 GLY A O 1
ATOM 1511 N N . GLU A 1 188 ? -39.061 -0.966 61.944 1.00 89.75 188 GLU A N 1
ATOM 1512 C CA . GLU A 1 188 ? -40.449 -0.737 62.382 1.00 89.75 188 GLU A CA 1
ATOM 1513 C C . GLU A 1 188 ? -41.059 -1.978 63.054 1.00 89.75 188 GLU A C 1
ATOM 1515 O O . GLU A 1 188 ? -41.688 -1.868 64.107 1.00 89.75 188 GLU A O 1
ATOM 1520 N N . ILE A 1 189 ? -40.832 -3.172 62.488 1.00 87.50 189 ILE A N 1
ATOM 1521 C CA . ILE A 1 189 ? -41.305 -4.442 63.064 1.00 87.50 189 ILE A CA 1
ATOM 1522 C C . ILE A 1 189 ? -40.682 -4.681 64.443 1.00 87.50 189 ILE A C 1
ATOM 1524 O O . ILE A 1 189 ? -41.397 -5.025 65.386 1.00 87.50 189 ILE A O 1
ATOM 1528 N N . LEU A 1 190 ? -39.366 -4.489 64.579 1.00 88.56 190 LEU A N 1
ATOM 1529 C CA . LEU A 1 190 ? -38.675 -4.645 65.861 1.00 88.56 190 LEU A CA 1
ATOM 1530 C C . LEU A 1 190 ? -39.183 -3.637 66.899 1.00 88.56 190 LEU A C 1
ATOM 1532 O O . LEU A 1 190 ? -39.401 -4.003 68.052 1.00 88.56 190 LEU A O 1
ATOM 1536 N N . GLN A 1 191 ? -39.436 -2.393 66.491 1.00 86.62 191 GLN A N 1
ATOM 1537 C CA . GLN A 1 191 ? -39.943 -1.353 67.382 1.00 86.62 191 GLN A CA 1
ATOM 1538 C C . GLN A 1 191 ? -41.375 -1.652 67.857 1.00 86.62 191 GLN A C 1
ATOM 1540 O O . GLN A 1 191 ? -41.666 -1.517 69.045 1.00 86.62 191 GLN A O 1
ATOM 1545 N N . GLN A 1 192 ? -42.253 -2.136 66.972 1.00 83.62 192 GLN A N 1
ATOM 1546 C CA . GLN A 1 192 ? -43.595 -2.597 67.352 1.00 83.62 192 GLN A CA 1
ATOM 1547 C C . GLN A 1 192 ? -43.554 -3.822 68.273 1.00 83.62 192 GLN A C 1
ATOM 1549 O O . GLN A 1 192 ? -44.348 -3.916 69.210 1.00 83.62 192 GLN A O 1
ATOM 1554 N N . ALA A 1 193 ? -42.642 -4.767 68.026 1.00 80.50 193 ALA A N 1
ATOM 1555 C CA . ALA A 1 193 ? -42.461 -5.928 68.892 1.00 80.50 193 ALA A CA 1
ATOM 1556 C C . ALA A 1 193 ? -42.011 -5.510 70.301 1.00 80.50 193 ALA A C 1
ATOM 1558 O O . ALA A 1 193 ? -42.562 -6.006 71.282 1.00 80.50 193 ALA A O 1
ATOM 1559 N N . GLN A 1 194 ? -41.087 -4.550 70.400 1.00 78.25 194 GLN A N 1
ATOM 1560 C CA . GLN A 1 194 ? -40.633 -3.992 71.674 1.00 78.25 194 GLN A CA 1
ATOM 1561 C C . GLN A 1 194 ? -41.776 -3.292 72.423 1.00 78.25 194 GLN A C 1
ATOM 1563 O O . GLN A 1 194 ? -42.028 -3.599 73.583 1.00 78.25 194 GLN A O 1
ATOM 1568 N N . GLN A 1 195 ? -42.550 -2.442 71.739 1.00 77.50 195 GLN A N 1
ATOM 1569 C CA . GLN A 1 195 ? -43.706 -1.768 72.342 1.00 77.50 195 GLN A CA 1
ATOM 1570 C C . GLN A 1 195 ? -44.756 -2.755 72.863 1.00 77.50 195 GLN A C 1
ATOM 1572 O O . GLN A 1 195 ? -45.353 -2.507 73.908 1.00 77.50 195 GLN A O 1
ATOM 1577 N N . ARG A 1 196 ? -44.980 -3.884 72.172 1.00 69.94 196 ARG A N 1
ATOM 1578 C CA . ARG A 1 196 ? -45.858 -4.957 72.668 1.00 69.94 196 ARG A CA 1
ATOM 1579 C C . ARG A 1 196 ? -45.311 -5.599 73.938 1.00 69.94 196 ARG A C 1
ATOM 1581 O O . ARG A 1 196 ? -46.093 -5.877 74.833 1.00 69.94 196 ARG A O 1
ATOM 1588 N N . ILE A 1 197 ? -44.002 -5.824 74.036 1.00 68.25 197 ILE A N 1
ATOM 1589 C CA . ILE A 1 197 ? -43.383 -6.355 75.260 1.00 68.25 197 ILE A CA 1
ATOM 1590 C C . ILE A 1 197 ? -43.557 -5.362 76.420 1.00 68.25 197 ILE A C 1
ATOM 1592 O O . ILE A 1 197 ? -43.940 -5.776 77.511 1.00 68.25 197 ILE A O 1
ATOM 1596 N N . ASP A 1 198 ? -43.380 -4.064 76.167 1.00 65.25 198 ASP A N 1
ATOM 1597 C CA . ASP A 1 198 ? -43.473 -3.014 77.192 1.00 65.25 198 ASP A CA 1
ATOM 1598 C C . ASP A 1 198 ? -44.923 -2.701 77.631 1.00 65.25 198 ASP A C 1
ATOM 1600 O O . ASP A 1 198 ? -45.140 -2.185 78.726 1.00 65.25 198 ASP A O 1
ATOM 1604 N N . THR A 1 199 ? -45.936 -3.025 76.812 1.00 61.72 199 THR A N 1
ATOM 1605 C CA . THR A 1 199 ? -47.366 -2.787 77.122 1.00 61.72 199 THR A CA 1
ATOM 1606 C C . THR A 1 199 ? -48.090 -3.973 77.767 1.00 61.72 199 THR A C 1
ATOM 1608 O O . THR A 1 199 ? -49.240 -3.820 78.184 1.00 61.72 199 THR A O 1
ATOM 1611 N N . PHE A 1 200 ? -47.448 -5.138 77.921 1.00 49.03 200 PHE A N 1
ATOM 1612 C CA . PHE A 1 200 ? -48.008 -6.245 78.705 1.00 49.03 200 PHE A CA 1
ATOM 1613 C C . PHE A 1 200 ? -47.656 -6.082 80.197 1.00 49.03 200 PHE A C 1
ATOM 1615 O O . PHE A 1 200 ? -46.479 -6.160 80.551 1.00 49.03 200 PHE A O 1
ATOM 1622 N N . PRO A 1 201 ? -48.634 -5.925 81.115 1.00 44.78 201 PRO A N 1
ATOM 1623 C CA . PRO A 1 201 ? -48.340 -5.994 82.539 1.00 44.78 201 PRO A CA 1
ATOM 1624 C C . PRO A 1 201 ? -47.874 -7.413 82.871 1.00 44.78 201 PRO A C 1
ATOM 1626 O O . PRO A 1 201 ? -48.502 -8.396 82.465 1.00 44.78 201 PRO A O 1
ATOM 1629 N N . ALA A 1 202 ? -46.768 -7.513 83.613 1.00 47.47 202 ALA A N 1
ATOM 1630 C CA . ALA A 1 202 ? -46.195 -8.758 84.110 1.00 47.47 202 ALA A CA 1
ATOM 1631 C C . ALA A 1 202 ? -47.212 -9.509 84.983 1.00 47.47 202 ALA A C 1
ATOM 1633 O O . ALA A 1 202 ? -47.214 -9.421 86.208 1.00 47.47 202 ALA A O 1
ATOM 1634 N N . THR A 1 203 ? -48.097 -10.265 84.343 1.00 42.16 203 THR A N 1
ATOM 1635 C CA . THR A 1 203 ? -49.011 -11.172 85.019 1.00 42.16 203 THR A CA 1
ATOM 1636 C C . THR A 1 203 ? -48.535 -12.584 84.744 1.00 42.16 203 THR A C 1
ATOM 1638 O O . THR A 1 203 ? -48.716 -13.127 83.661 1.00 42.16 203 THR A O 1
ATOM 1641 N N . ARG A 1 204 ? -47.891 -13.130 85.780 1.00 48.91 204 ARG A N 1
ATOM 1642 C CA . ARG A 1 204 ? -47.921 -14.535 86.188 1.00 48.91 204 ARG A CA 1
ATOM 1643 C C . ARG A 1 204 ? -47.631 -15.559 85.084 1.00 48.91 204 ARG A C 1
ATOM 1645 O O . ARG A 1 204 ? -48.510 -15.935 84.316 1.00 48.91 204 ARG A O 1
ATOM 1652 N N . ARG A 1 205 ? -46.439 -16.161 85.131 1.00 39.91 205 ARG A N 1
ATOM 1653 C CA . ARG A 1 205 ? -46.276 -17.542 84.663 1.00 39.91 205 ARG A CA 1
ATOM 1654 C C . ARG A 1 205 ? -45.695 -18.425 85.750 1.00 39.91 205 ARG A C 1
ATOM 1656 O O . ARG A 1 205 ? -44.602 -18.204 86.258 1.00 39.91 205 ARG A O 1
ATOM 1663 N N . GLU A 1 206 ? -46.533 -19.388 86.101 1.00 37.09 206 GLU A N 1
ATOM 1664 C CA . GLU A 1 206 ? -46.287 -20.513 86.976 1.00 37.09 206 GLU A CA 1
ATOM 1665 C C . GLU A 1 206 ? -45.049 -21.305 86.567 1.00 37.09 206 GLU A C 1
ATOM 1667 O O . GLU A 1 206 ? -44.781 -21.575 85.396 1.00 37.09 206 GLU A O 1
ATOM 1672 N N . SER A 1 207 ? -44.333 -21.705 87.611 1.00 36.47 207 SER A N 1
ATOM 1673 C CA . SER A 1 207 ? -43.302 -22.727 87.619 1.00 36.47 207 SER A CA 1
ATOM 1674 C C . SER A 1 207 ? -43.883 -24.056 87.125 1.00 36.47 207 SER A C 1
ATOM 1676 O O . SER A 1 207 ? -44.588 -24.739 87.870 1.00 36.47 207 SER A O 1
ATOM 1678 N N . VAL A 1 208 ? -43.497 -24.475 85.921 1.00 37.88 208 VAL A N 1
ATOM 1679 C CA . VAL A 1 208 ? -43.506 -25.889 85.535 1.00 37.88 208 VAL A CA 1
ATOM 1680 C C . VAL A 1 208 ? -42.058 -26.364 85.514 1.00 37.88 208 VAL A C 1
ATOM 1682 O O . VAL A 1 208 ? -41.209 -25.844 84.793 1.00 37.88 208 VAL A O 1
ATOM 1685 N N . ARG A 1 209 ? -41.789 -27.315 86.408 1.00 39.34 209 ARG A N 1
ATOM 1686 C CA . ARG A 1 209 ? -40.508 -27.986 86.637 1.00 39.34 209 ARG A CA 1
ATOM 1687 C C . ARG A 1 209 ? -40.130 -28.923 85.472 1.00 39.34 209 ARG A C 1
ATOM 1689 O O . ARG A 1 209 ? -40.959 -29.201 84.610 1.00 39.34 209 ARG A O 1
ATOM 1696 N N . PRO A 1 210 ? -38.861 -29.364 85.417 1.00 44.09 210 PRO A N 1
ATOM 1697 C CA . PRO A 1 210 ? -38.129 -29.557 84.177 1.00 44.09 210 PRO A CA 1
ATOM 1698 C C . PRO A 1 210 ? -38.291 -30.969 83.616 1.00 44.09 210 PRO A C 1
ATOM 1700 O O . PRO A 1 210 ? -38.093 -31.955 84.322 1.00 44.09 210 PRO A O 1
ATOM 1703 N N . HIS A 1 211 ? -38.540 -31.059 82.313 1.00 35.53 211 HIS A N 1
ATOM 1704 C CA . HIS A 1 211 ? -38.265 -32.268 81.551 1.00 35.53 211 HIS A CA 1
ATOM 1705 C C . HIS A 1 211 ? -37.013 -32.050 80.706 1.00 35.53 211 HIS A C 1
ATOM 1707 O O . HIS A 1 211 ? -37.022 -31.260 79.772 1.00 35.53 211 HIS A O 1
ATOM 1713 N N . SER A 1 212 ? -35.965 -32.757 81.127 1.00 35.00 212 SER A N 1
ATOM 1714 C CA . SER A 1 212 ? -34.910 -33.431 80.363 1.00 35.00 212 SER A CA 1
ATOM 1715 C C . SER A 1 212 ? -34.197 -32.708 79.204 1.00 35.00 212 SER A C 1
ATOM 1717 O O . SER A 1 212 ? -34.807 -32.059 78.361 1.00 35.00 212 SER A O 1
ATO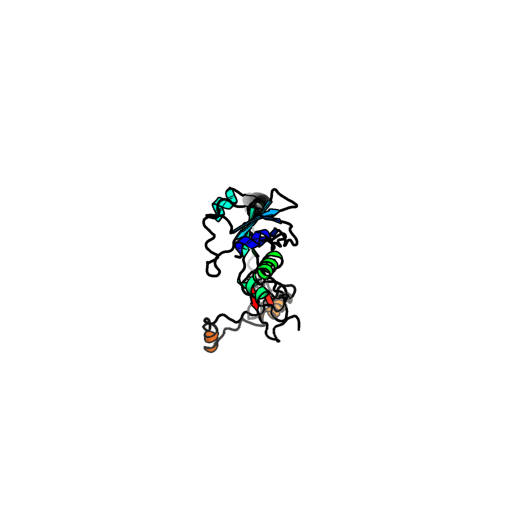M 1719 N N . PRO A 1 213 ? -32.865 -32.874 79.117 1.00 39.50 213 PRO A N 1
ATOM 1720 C CA . PRO A 1 213 ? -32.008 -32.049 78.285 1.00 39.50 213 PRO A CA 1
ATOM 1721 C C . PRO A 1 213 ? -32.265 -32.274 76.795 1.00 39.50 213 PRO A C 1
ATOM 1723 O O . PRO A 1 213 ? -32.300 -33.401 76.298 1.00 39.50 213 PRO A O 1
ATOM 1726 N N . LEU A 1 214 ? -32.372 -31.151 76.087 1.00 35.84 214 LEU A N 1
ATOM 1727 C CA . LEU A 1 214 ? -32.183 -31.038 74.650 1.00 35.84 214 LEU A CA 1
ATOM 1728 C C . LEU A 1 214 ? -30.937 -31.831 74.237 1.00 35.84 214 LEU A C 1
ATOM 1730 O O . LEU A 1 214 ? -29.811 -31.445 74.555 1.00 35.84 214 LEU A O 1
ATOM 1734 N N . LYS A 1 215 ? -31.128 -32.908 73.467 1.00 39.69 215 LYS A N 1
ATOM 1735 C CA . LYS A 1 215 ? -30.095 -33.341 72.525 1.00 39.69 215 LYS A CA 1
ATOM 1736 C C . LYS A 1 215 ? -29.868 -32.159 71.589 1.00 39.69 215 LYS A C 1
ATOM 1738 O O . LYS A 1 215 ? -30.689 -31.895 70.716 1.00 39.69 215 LYS A O 1
ATOM 1743 N N . GLN A 1 216 ? -28.775 -31.432 71.802 1.00 41.00 216 GLN A N 1
ATOM 1744 C CA . GLN A 1 216 ? -28.189 -30.571 70.787 1.00 41.00 216 GLN A CA 1
ATOM 1745 C C . GLN A 1 216 ? -27.914 -31.456 69.569 1.00 41.00 216 GLN A C 1
ATOM 1747 O O . GLN A 1 216 ? -26.912 -32.164 69.513 1.00 41.00 216 GLN A O 1
ATOM 1752 N N . SER A 1 217 ? -28.834 -31.473 68.608 1.00 43.88 217 SER A N 1
ATOM 1753 C CA . SER A 1 217 ? -28.532 -31.949 67.268 1.00 43.88 217 SER A CA 1
ATOM 1754 C C . SER A 1 217 ? -27.569 -30.927 66.678 1.00 43.88 217 SER A C 1
ATOM 1756 O O . SER A 1 217 ? -27.992 -29.878 66.189 1.00 43.88 217 SER A O 1
ATOM 1758 N N . SER A 1 218 ? -26.267 -31.183 66.797 1.00 52.19 218 SER A N 1
ATOM 1759 C CA . SER A 1 218 ? -25.274 -30.491 65.990 1.00 52.19 218 SER A CA 1
ATOM 1760 C C . SER A 1 218 ? -25.723 -30.626 64.537 1.00 52.19 218 SER A C 1
ATOM 1762 O O . SER A 1 218 ? -25.897 -31.728 64.022 1.00 52.19 218 SER A O 1
ATOM 1764 N N . LEU A 1 219 ? -26.031 -29.498 63.897 1.00 59.00 219 LEU A N 1
ATOM 1765 C CA . LEU A 1 219 ? -26.373 -29.472 62.481 1.00 59.00 219 LEU A CA 1
ATOM 1766 C C . LEU A 1 219 ? -25.122 -29.956 61.736 1.00 59.00 219 LEU A C 1
ATOM 1768 O O . LEU A 1 219 ? -24.137 -29.228 61.632 1.00 59.00 219 LEU A O 1
ATOM 1772 N N . LEU A 1 220 ? -25.115 -31.214 61.302 1.00 70.06 220 LEU A N 1
ATOM 1773 C CA . LEU A 1 220 ? -23.986 -31.803 60.596 1.00 70.06 220 LEU A CA 1
ATOM 1774 C C . LEU A 1 220 ? -24.016 -31.306 59.148 1.00 70.06 220 LEU A C 1
ATOM 1776 O O . LEU A 1 220 ? -24.945 -31.604 58.398 1.00 70.06 220 LEU A O 1
ATOM 1780 N N . PHE A 1 221 ? -23.016 -30.525 58.746 1.00 74.50 221 PHE A N 1
ATOM 1781 C CA . PHE A 1 221 ? -22.882 -30.040 57.373 1.00 74.50 221 PHE A CA 1
ATOM 1782 C C . PHE A 1 221 ? -21.924 -30.927 56.590 1.00 74.50 221 PHE A C 1
ATOM 1784 O O . PHE A 1 221 ? -20.847 -31.278 57.063 1.00 74.50 221 PHE A O 1
ATOM 1791 N N . CYS A 1 222 ? -22.302 -31.271 55.362 1.00 78.88 222 CYS A N 1
ATOM 1792 C CA . CYS A 1 222 ? -21.424 -32.022 54.478 1.00 78.88 222 CYS A CA 1
ATOM 1793 C C . CYS A 1 222 ? -20.218 -31.177 54.045 1.00 78.88 222 CYS A C 1
ATOM 1795 O O . CYS A 1 222 ? -20.401 -30.106 53.473 1.00 78.88 222 CYS A O 1
ATOM 1797 N N . ALA A 1 223 ? -19.004 -31.713 54.184 1.00 72.00 223 ALA A N 1
ATOM 1798 C CA . ALA A 1 223 ? -17.767 -31.042 53.776 1.00 72.00 223 ALA A CA 1
ATOM 1799 C C . ALA A 1 223 ? -17.667 -30.744 52.264 1.00 72.00 223 ALA A C 1
ATOM 1801 O O . ALA A 1 223 ? -16.882 -29.895 51.857 1.00 72.00 223 ALA A O 1
ATOM 1802 N N . TYR A 1 224 ? -18.447 -31.433 51.421 1.00 77.06 224 TYR A N 1
ATOM 1803 C CA . TYR A 1 224 ? -18.402 -31.267 49.963 1.00 77.06 224 TYR A CA 1
ATOM 1804 C C . TYR A 1 224 ? -19.464 -30.302 49.422 1.00 77.06 224 TYR A C 1
ATOM 1806 O O . TYR A 1 224 ? -19.175 -29.486 48.553 1.00 77.06 224 TYR A O 1
ATOM 1814 N N . CYS A 1 225 ? -20.710 -30.402 49.895 1.00 76.12 225 CYS A N 1
ATOM 1815 C CA . CYS A 1 225 ? -21.818 -29.589 49.381 1.00 76.12 225 CYS A CA 1
ATOM 1816 C C . CYS A 1 225 ? -22.339 -28.537 50.367 1.00 76.12 225 CYS A C 1
ATOM 1818 O O . CYS A 1 225 ? -23.245 -27.792 50.005 1.00 76.12 225 CYS A O 1
ATOM 1820 N N . TYR A 1 226 ? -21.809 -28.494 51.595 1.00 77.31 226 TYR A N 1
ATOM 1821 C CA . TYR A 1 226 ? -22.196 -27.571 52.671 1.00 77.31 226 TYR A CA 1
ATOM 1822 C C . TYR A 1 226 ? -23.690 -27.590 53.031 1.00 77.31 226 TYR A C 1
ATOM 1824 O O . TYR A 1 226 ? -24.205 -26.666 53.652 1.00 77.31 226 TYR A O 1
ATOM 1832 N N . GLN A 1 227 ? -24.402 -28.658 52.666 1.00 76.38 227 GLN A N 1
ATOM 1833 C CA . GLN A 1 227 ? -25.800 -28.857 53.038 1.00 76.38 227 GLN A CA 1
ATOM 1834 C C . GLN A 1 227 ? -25.898 -29.650 54.341 1.00 76.38 227 GLN A C 1
ATOM 1836 O O . GLN A 1 227 ? -25.090 -30.547 54.597 1.00 76.38 227 GLN A O 1
ATOM 1841 N N . GLN A 1 228 ? -26.921 -29.338 55.134 1.00 77.81 228 GLN A N 1
ATOM 1842 C CA . GLN A 1 228 ? -27.235 -30.050 56.367 1.00 77.81 228 GLN A CA 1
ATOM 1843 C C . GLN A 1 228 ? -27.639 -31.501 56.067 1.00 77.81 228 GLN A C 1
ATOM 1845 O O . GLN A 1 228 ? -28.469 -31.760 55.193 1.00 77.81 228 GLN A O 1
ATOM 1850 N N . ALA A 1 229 ? -27.076 -32.458 56.791 1.00 72.19 229 ALA A N 1
ATOM 1851 C CA . ALA A 1 229 ? -27.392 -33.875 56.684 1.00 72.19 229 ALA A CA 1
ATOM 1852 C C . ALA A 1 229 ? -27.718 -34.450 58.065 1.00 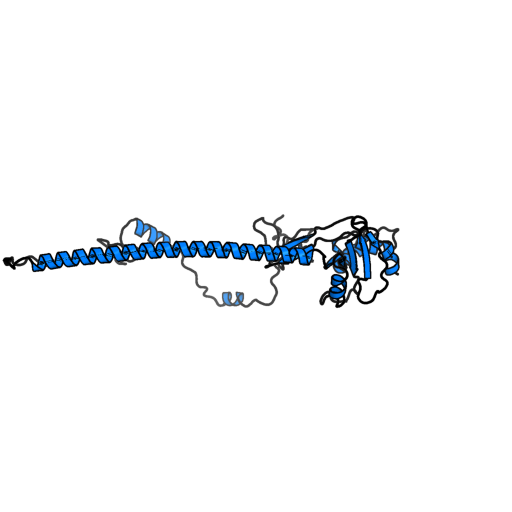72.19 229 ALA A C 1
ATOM 1854 O O . ALA A 1 229 ? -27.186 -33.995 59.072 1.00 72.19 229 ALA A O 1
ATOM 1855 N N . ALA A 1 230 ? -28.611 -35.440 58.102 1.00 72.38 230 ALA A N 1
ATOM 1856 C CA . ALA A 1 230 ? -28.918 -36.164 59.334 1.00 72.38 230 ALA A CA 1
ATOM 1857 C C . ALA A 1 230 ? -27.750 -37.074 59.753 1.00 72.38 230 ALA A C 1
ATOM 1859 O O . ALA A 1 230 ? -27.479 -37.218 60.939 1.00 72.38 230 ALA A O 1
ATOM 1860 N N . GLU A 1 231 ? -27.028 -37.626 58.773 1.00 73.25 231 GLU A N 1
ATOM 1861 C CA . GLU A 1 231 ? -25.885 -38.517 58.966 1.00 73.25 231 GLU A CA 1
ATOM 1862 C C . GLU A 1 231 ? -24.786 -38.191 57.943 1.00 73.25 231 GLU A C 1
ATOM 1864 O O . GLU A 1 231 ? -25.066 -37.875 56.778 1.00 73.25 231 GLU A O 1
ATOM 1869 N N . LEU A 1 232 ? -23.530 -38.254 58.387 1.00 77.75 232 LEU A N 1
ATOM 1870 C CA . LEU A 1 232 ? -22.337 -38.081 57.559 1.00 77.75 232 LEU A CA 1
ATOM 1871 C C . LEU A 1 232 ? -21.504 -39.367 57.574 1.00 77.75 232 LEU A C 1
ATOM 1873 O O . LEU A 1 232 ? -21.540 -40.131 58.538 1.00 77.75 232 LEU A O 1
ATOM 1877 N N . SER A 1 233 ? -20.729 -39.590 56.514 1.00 75.19 233 SER A N 1
ATOM 1878 C CA . SER A 1 233 ? -19.665 -40.591 56.507 1.00 75.19 233 SER A CA 1
ATOM 1879 C C . SER A 1 233 ? -18.583 -40.240 57.533 1.00 75.19 233 SER A C 1
ATOM 1881 O O . SER A 1 233 ? -18.484 -39.076 57.938 1.00 75.19 233 SER A O 1
ATOM 1883 N N . PRO A 1 234 ? -17.730 -41.204 57.929 1.00 71.75 234 PRO A N 1
ATOM 1884 C CA . PRO A 1 234 ? -16.592 -40.939 58.809 1.00 71.75 234 PRO A CA 1
ATOM 1885 C C . PRO A 1 234 ? -15.674 -39.825 58.286 1.00 71.75 234 PRO A C 1
ATOM 1887 O O . PRO A 1 234 ? -15.017 -39.148 59.068 1.00 71.75 234 PRO A O 1
ATOM 1890 N N . GLU A 1 235 ? -15.660 -39.597 56.968 1.00 69.94 235 GLU A N 1
ATOM 1891 C CA . GLU A 1 235 ? -14.879 -38.530 56.335 1.00 69.94 235 GLU A CA 1
ATOM 1892 C C . GLU A 1 235 ? -15.652 -37.201 56.176 1.00 69.94 235 GLU A C 1
ATOM 1894 O O . GLU A 1 235 ? -15.174 -36.285 55.509 1.00 69.94 235 GLU A O 1
ATOM 1899 N N . GLY A 1 236 ? -16.847 -37.071 56.764 1.00 77.75 236 GLY A N 1
ATOM 1900 C CA . GLY A 1 236 ? -17.611 -35.817 56.811 1.00 77.75 236 GLY A CA 1
ATOM 1901 C C . GLY A 1 236 ? -18.501 -35.537 55.593 1.00 77.75 236 GLY A C 1
ATOM 1902 O O . GLY A 1 236 ? -18.880 -34.387 55.348 1.00 77.75 236 GLY A O 1
ATOM 1903 N N . TYR A 1 237 ? -18.864 -36.555 54.807 1.00 80.12 237 TYR A N 1
ATOM 1904 C CA . TYR A 1 237 ? -19.675 -36.381 53.597 1.00 80.12 237 TYR A CA 1
ATOM 1905 C C . TYR A 1 237 ? -21.104 -36.909 53.738 1.00 80.12 237 TYR A C 1
ATOM 1907 O O . TYR A 1 237 ? -21.332 -37.923 54.380 1.00 80.12 237 TYR A O 1
ATOM 1915 N N . CYS A 1 238 ? -22.081 -36.266 53.092 1.00 84.12 238 CYS A N 1
ATOM 1916 C CA . CYS A 1 238 ? -23.458 -36.763 53.089 1.00 84.12 238 CYS A CA 1
ATOM 1917 C C . CYS A 1 238 ? -23.678 -37.869 52.046 1.00 84.12 238 CYS A C 1
ATOM 1919 O O . CYS A 1 238 ? -23.078 -37.856 50.968 1.00 84.12 238 CYS A O 1
ATOM 1921 N N . TYR A 1 239 ? -24.625 -38.762 52.337 1.00 79.25 239 TYR A N 1
ATOM 1922 C CA . TYR A 1 239 ? -25.038 -39.874 51.471 1.00 79.25 239 TYR A CA 1
ATOM 1923 C C . TYR A 1 239 ? -26.094 -39.493 50.423 1.00 79.25 239 TYR A C 1
ATOM 1925 O O . TYR A 1 239 ? -26.788 -40.348 49.885 1.00 79.25 239 TYR A O 1
ATOM 1933 N N . ARG A 1 240 ? -26.260 -38.200 50.115 1.00 80.75 240 ARG A N 1
ATOM 1934 C CA . ARG A 1 240 ? -27.180 -37.784 49.046 1.00 80.75 240 ARG A CA 1
ATOM 1935 C C . ARG A 1 240 ? -26.608 -38.217 47.698 1.00 80.75 240 ARG A C 1
ATOM 1937 O O . ARG A 1 240 ? -25.473 -37.864 47.377 1.00 80.75 240 ARG A O 1
ATOM 1944 N N . ASP A 1 241 ? -27.416 -38.873 46.872 1.00 71.12 241 ASP A N 1
ATOM 1945 C CA . ASP A 1 241 ? -27.013 -39.383 45.553 1.00 71.12 241 ASP A CA 1
ATOM 1946 C C . ASP A 1 241 ? -26.302 -38.348 44.671 1.00 71.12 241 ASP A C 1
ATOM 1948 O O . ASP A 1 241 ? -25.284 -38.644 44.042 1.00 71.12 241 ASP A O 1
ATOM 1952 N N . ALA A 1 242 ? -26.788 -37.105 44.652 1.00 73.31 242 ALA A N 1
ATOM 1953 C CA . ALA A 1 242 ? -26.170 -36.025 43.883 1.00 73.31 242 ALA A CA 1
ATOM 1954 C C . ALA A 1 242 ? -24.751 -35.669 44.377 1.00 73.31 242 ALA A C 1
ATOM 1956 O O . ALA A 1 242 ? -23.882 -35.324 43.573 1.00 73.31 242 ALA A O 1
ATOM 1957 N N . CYS A 1 243 ? -24.506 -35.773 45.688 1.00 75.44 243 CYS A N 1
ATOM 1958 C CA . CYS A 1 243 ? -23.200 -35.549 46.308 1.00 75.44 243 CYS A CA 1
ATOM 1959 C C . CYS A 1 243 ? -22.244 -36.714 46.005 1.00 75.44 243 CYS A C 1
ATOM 1961 O O . CYS A 1 243 ? -21.113 -36.489 45.571 1.00 75.44 243 CYS A O 1
ATOM 1963 N N . MET A 1 244 ? -22.719 -37.958 46.137 1.00 74.19 244 MET A N 1
ATOM 1964 C CA . MET A 1 244 ? -21.923 -39.160 45.862 1.00 74.19 244 MET A CA 1
ATOM 1965 C C . MET A 1 244 ? -21.465 -39.226 44.399 1.00 74.19 244 MET A C 1
ATOM 1967 O O . MET A 1 244 ? -20.279 -39.412 44.131 1.00 74.19 244 MET A O 1
ATOM 1971 N N . ARG A 1 245 ? -22.367 -38.972 43.439 1.00 74.12 245 ARG A N 1
ATOM 1972 C CA . ARG A 1 245 ? -22.032 -38.988 42.001 1.00 74.12 245 ARG A CA 1
ATOM 1973 C C . ARG A 1 245 ? -21.009 -37.916 41.613 1.00 74.12 245 ARG A C 1
ATOM 1975 O O . ARG A 1 245 ? -20.159 -38.167 40.762 1.00 74.12 245 ARG A O 1
ATOM 1982 N N . LYS A 1 246 ? -21.060 -36.731 42.231 1.00 68.25 246 LYS A N 1
ATOM 1983 C CA . LYS A 1 246 ? -20.075 -35.660 41.992 1.00 68.25 246 LYS A CA 1
ATOM 1984 C C . LYS A 1 246 ? -18.699 -35.985 42.582 1.00 68.25 246 LYS A C 1
ATOM 1986 O O . LYS A 1 246 ? -17.691 -35.711 41.938 1.00 68.25 246 LYS A O 1
ATOM 1991 N N . ARG A 1 247 ? -18.645 -36.620 43.757 1.00 70.62 247 ARG A N 1
ATOM 1992 C CA . ARG A 1 247 ? -17.386 -37.077 44.375 1.00 70.62 247 ARG A CA 1
ATOM 1993 C C . ARG A 1 247 ? -16.714 -38.203 43.583 1.00 70.62 247 ARG A C 1
ATOM 1995 O O . ARG A 1 247 ? -15.497 -38.191 43.421 1.00 70.62 247 ARG A O 1
ATOM 2002 N N . LEU A 1 248 ? -17.504 -39.123 43.030 1.00 66.75 248 LEU A N 1
ATOM 2003 C CA . LEU A 1 248 ? -17.013 -40.198 42.160 1.00 66.75 248 LEU A CA 1
ATOM 2004 C C . LEU A 1 248 ? -16.446 -39.677 40.828 1.00 66.75 248 LEU A C 1
ATOM 2006 O O . LEU A 1 248 ? -15.503 -40.253 40.304 1.00 66.75 248 LEU A O 1
ATOM 2010 N N . ARG A 1 249 ? -16.954 -38.554 40.298 1.00 62.41 249 ARG A N 1
ATOM 2011 C CA . ARG A 1 249 ? -16.391 -37.920 39.087 1.00 62.41 249 ARG A CA 1
ATOM 2012 C C . ARG A 1 249 ? -15.062 -37.193 39.324 1.00 62.41 249 ARG A C 1
ATOM 2014 O O . ARG A 1 249 ? -14.288 -37.057 38.385 1.00 62.41 249 ARG A O 1
ATOM 2021 N N . ASN A 1 250 ? -14.781 -36.756 40.553 1.00 54.00 250 ASN A N 1
ATOM 2022 C CA . ASN A 1 250 ? -13.579 -35.981 40.897 1.00 54.00 250 ASN A CA 1
ATOM 2023 C C . ASN A 1 250 ? -12.408 -36.832 41.430 1.00 54.00 250 ASN A C 1
ATOM 2025 O O . ASN A 1 250 ? -11.391 -36.271 41.828 1.00 54.00 250 ASN A O 1
ATOM 2029 N N . THR A 1 251 ? -12.529 -38.163 41.462 1.00 50.66 251 THR A N 1
ATOM 2030 C CA . THR A 1 251 ? -11.485 -39.076 41.978 1.00 50.66 251 THR A CA 1
ATOM 2031 C C . THR A 1 251 ? -10.639 -39.746 40.888 1.00 50.66 251 THR A C 1
ATOM 2033 O O . THR A 1 251 ? -9.738 -40.518 41.202 1.00 50.66 251 THR A O 1
ATOM 2036 N N . THR A 1 252 ? -10.833 -39.391 39.615 1.00 43.50 252 THR A N 1
ATOM 2037 C CA . THR A 1 252 ? -9.983 -39.842 38.501 1.00 43.50 252 THR A CA 1
ATOM 2038 C C . THR A 1 252 ? -9.064 -38.727 37.988 1.00 43.50 252 THR A C 1
ATOM 2040 O O . THR A 1 252 ? -9.512 -37.758 37.381 1.00 43.50 252 THR A O 1
ATOM 2043 N N . SER A 1 253 ? -7.762 -38.954 38.208 1.00 38.50 253 SER A N 1
ATOM 2044 C CA . SER A 1 253 ? -6.548 -38.353 37.616 1.00 38.50 253 SER A CA 1
ATOM 2045 C C . SER A 1 253 ? -6.092 -36.948 38.054 1.00 38.50 253 SER A C 1
ATOM 2047 O O . SER A 1 253 ? -6.556 -35.916 37.581 1.00 38.50 253 SER A O 1
ATOM 2049 N N . ALA A 1 254 ? -5.086 -36.978 38.934 1.00 36.16 254 ALA A N 1
ATOM 2050 C CA . ALA A 1 254 ? -4.227 -35.900 39.417 1.00 36.16 254 ALA A CA 1
ATOM 2051 C C . ALA A 1 254 ? -3.152 -35.461 38.388 1.00 36.16 254 ALA A C 1
ATOM 2053 O O . ALA A 1 254 ? -2.812 -36.241 37.497 1.00 36.16 254 ALA A O 1
ATOM 2054 N N . PRO A 1 255 ? -2.556 -34.258 38.538 1.00 35.28 255 PRO A N 1
ATOM 2055 C CA . PRO A 1 255 ? -1.419 -33.815 37.734 1.00 35.28 255 PRO A CA 1
ATOM 2056 C C . PRO A 1 255 ? -0.130 -34.538 38.153 1.00 35.28 255 PRO A C 1
ATOM 2058 O O . PRO A 1 255 ? 0.306 -34.461 39.304 1.00 35.28 255 PRO A O 1
ATOM 2061 N N . THR A 1 256 ? 0.500 -35.234 37.211 1.00 37.09 256 THR A N 1
ATOM 2062 C CA . THR A 1 256 ? 1.790 -35.905 37.396 1.00 37.09 256 THR A CA 1
ATOM 2063 C C . THR A 1 256 ? 2.908 -34.866 37.520 1.00 37.09 256 THR A C 1
ATOM 2065 O O . THR A 1 256 ? 3.133 -34.065 36.614 1.00 37.09 256 THR A O 1
ATOM 2068 N N . ARG A 1 257 ? 3.621 -34.872 38.652 1.00 37.69 257 ARG A N 1
ATOM 2069 C CA . ARG A 1 257 ? 4.868 -34.117 38.851 1.00 37.69 257 ARG A CA 1
ATOM 2070 C C . ARG A 1 257 ? 6.028 -34.901 38.209 1.00 37.69 257 ARG A C 1
ATOM 2072 O O . ARG A 1 257 ? 6.162 -36.082 38.525 1.00 37.69 257 ARG A O 1
ATOM 2079 N N . PRO A 1 258 ? 6.873 -34.282 37.371 1.00 39.38 258 PRO A N 1
ATOM 2080 C CA . PRO A 1 258 ? 8.044 -34.944 36.808 1.00 39.38 258 PRO A CA 1
ATOM 2081 C C . PRO A 1 258 ? 9.163 -35.095 37.856 1.00 39.38 258 PRO A C 1
ATOM 2083 O O . PRO A 1 258 ? 9.519 -34.132 38.536 1.00 39.38 258 PRO A O 1
ATOM 2086 N N . THR A 1 259 ? 9.695 -36.311 38.016 1.00 46.94 259 THR A N 1
ATOM 2087 C CA . THR A 1 259 ? 10.646 -36.719 39.077 1.00 46.94 259 THR A CA 1
ATOM 2088 C C . THR A 1 259 ? 12.009 -37.178 38.551 1.00 46.94 259 THR A C 1
ATOM 2090 O O . THR A 1 259 ? 12.719 -37.902 39.248 1.00 46.94 259 THR A O 1
ATOM 2093 N N . THR A 1 260 ? 12.449 -36.761 37.356 1.00 45.62 260 THR A N 1
ATOM 2094 C CA . THR A 1 260 ? 13.777 -37.175 36.864 1.00 45.62 260 THR A CA 1
ATOM 2095 C C . THR A 1 260 ? 14.632 -36.053 36.274 1.00 45.62 260 THR A C 1
ATOM 2097 O O . THR A 1 260 ? 14.172 -35.175 35.549 1.00 45.62 260 THR A O 1
ATOM 2100 N N . VAL A 1 261 ? 15.943 -36.144 36.529 1.00 46.06 261 VAL A N 1
ATOM 2101 C CA . VAL A 1 261 ? 17.015 -35.289 35.974 1.00 46.06 261 VAL A CA 1
ATOM 2102 C C . VAL A 1 261 ? 17.081 -35.361 34.429 1.00 46.06 261 VAL A C 1
ATOM 2104 O O . VAL A 1 261 ? 17.694 -34.512 33.784 1.00 46.06 261 VAL A O 1
ATOM 2107 N N . GLY A 1 262 ? 16.384 -36.321 33.805 1.00 45.06 262 GLY A N 1
ATOM 2108 C CA . GLY A 1 262 ? 16.193 -36.406 32.354 1.00 45.06 262 GLY A CA 1
ATOM 2109 C C . GLY A 1 262 ? 15.239 -35.354 31.768 1.00 45.06 262 GLY A C 1
ATOM 2110 O O . GLY A 1 262 ? 15.397 -34.983 30.605 1.00 45.06 262 GLY A O 1
ATOM 2111 N N . GLU A 1 263 ? 14.302 -34.811 32.553 1.00 44.88 263 GLU A N 1
ATOM 2112 C CA . GLU A 1 263 ? 13.331 -33.808 32.080 1.00 44.88 263 GLU A CA 1
ATOM 2113 C C . GLU A 1 263 ? 13.864 -32.371 32.148 1.00 44.88 263 GLU A C 1
ATOM 2115 O O . GLU A 1 263 ? 13.503 -31.545 31.310 1.00 44.88 263 GLU A O 1
ATOM 2120 N N . LEU A 1 264 ? 14.835 -32.090 33.023 1.00 39.44 264 LEU A N 1
ATOM 2121 C CA . LEU A 1 264 ? 15.574 -30.819 33.013 1.00 39.44 264 LEU A CA 1
ATOM 2122 C C . LEU A 1 264 ? 16.482 -30.682 31.776 1.00 39.44 264 LEU A C 1
ATOM 2124 O O . LEU A 1 264 ? 16.680 -29.579 31.274 1.00 39.44 264 LEU A O 1
ATOM 2128 N N . ARG A 1 265 ? 16.962 -31.791 31.194 1.00 40.78 265 ARG A N 1
ATOM 2129 C CA . ARG A 1 265 ? 17.742 -31.775 29.937 1.00 40.78 265 ARG A CA 1
ATOM 2130 C C . ARG A 1 265 ? 16.924 -31.406 28.694 1.00 40.78 265 ARG A C 1
ATOM 2132 O O . ARG A 1 265 ? 17.520 -31.082 27.669 1.00 40.78 265 ARG A O 1
ATOM 2139 N N . ARG A 1 266 ? 15.587 -31.429 28.765 1.00 42.59 266 ARG A N 1
ATOM 2140 C CA . ARG A 1 266 ? 14.709 -30.937 27.686 1.00 42.59 266 ARG A CA 1
ATOM 2141 C C . ARG A 1 266 ? 14.478 -29.426 27.745 1.00 42.59 266 ARG A C 1
ATOM 2143 O O . ARG A 1 266 ? 14.132 -28.850 26.723 1.00 42.59 266 ARG A O 1
ATOM 2150 N N . LEU A 1 267 ? 14.722 -28.789 28.892 1.00 41.25 267 LEU A N 1
ATOM 2151 C CA . LEU A 1 267 ? 14.579 -27.339 29.066 1.00 41.25 267 LEU A CA 1
ATOM 2152 C C . LEU A 1 267 ? 15.828 -26.548 28.632 1.00 41.25 267 LEU A C 1
ATOM 2154 O O . LEU A 1 267 ? 15.713 -25.365 28.347 1.00 41.25 267 LEU A O 1
ATOM 2158 N N . PHE A 1 268 ? 16.993 -27.200 28.508 1.00 40.69 268 PHE A N 1
ATOM 2159 C CA . PHE A 1 268 ? 18.279 -26.561 28.170 1.00 40.69 268 PHE A CA 1
ATOM 2160 C C . PHE A 1 268 ? 18.861 -26.953 26.796 1.00 40.69 268 PHE A C 1
ATOM 2162 O O . PHE A 1 268 ? 20.037 -26.728 26.534 1.00 40.69 268 PHE A O 1
ATOM 2169 N N . LYS A 1 269 ? 18.056 -27.516 25.884 1.00 37.41 269 LYS A N 1
ATOM 2170 C CA . LYS A 1 269 ? 18.381 -27.562 24.441 1.00 37.41 269 LYS A CA 1
ATOM 2171 C C . LYS A 1 269 ? 17.703 -26.397 23.709 1.00 37.41 269 LYS A C 1
ATOM 2173 O O . LYS A 1 269 ? 16.976 -26.591 22.741 1.00 37.41 269 LYS A O 1
ATOM 2178 N N . GLN A 1 270 ? 17.914 -25.188 24.210 1.00 43.16 270 GLN A N 1
ATOM 2179 C CA . GLN A 1 270 ? 17.809 -23.971 23.413 1.00 43.16 270 GLN A CA 1
ATOM 2180 C C . GLN A 1 270 ? 19.240 -23.643 22.997 1.00 43.16 270 GLN A C 1
ATOM 2182 O O . GLN A 1 270 ? 20.043 -23.370 23.873 1.00 43.16 270 GLN A O 1
ATOM 2187 N N . ASP A 1 271 ? 19.564 -23.871 21.720 1.00 41.47 271 ASP A N 1
ATOM 2188 C CA . ASP A 1 271 ? 20.580 -23.147 20.919 1.00 41.47 271 ASP A CA 1
ATOM 2189 C C . ASP A 1 271 ? 20.884 -23.881 19.598 1.00 41.47 271 ASP A C 1
ATOM 2191 O O . ASP A 1 271 ? 22.015 -24.069 19.160 1.00 41.47 271 ASP A O 1
ATOM 2195 N N . ALA A 1 272 ? 19.814 -24.287 18.921 1.00 38.66 272 ALA A N 1
ATOM 2196 C CA . ALA A 1 272 ? 19.754 -24.332 17.469 1.00 38.66 272 ALA A CA 1
ATOM 2197 C C . ALA A 1 272 ? 18.309 -23.959 17.115 1.00 38.66 272 ALA A C 1
ATOM 2199 O O . ALA A 1 272 ? 17.400 -24.490 17.767 1.00 38.66 272 ALA A O 1
ATOM 2200 N N . PRO A 1 273 ? 18.060 -23.036 16.165 1.00 35.81 273 PRO A N 1
ATOM 2201 C CA . PRO A 1 273 ? 16.695 -22.702 15.795 1.00 35.81 273 PRO A CA 1
ATOM 2202 C C . PRO A 1 273 ? 15.994 -24.003 15.384 1.00 35.81 273 PRO A C 1
ATOM 2204 O O . PRO A 1 273 ? 16.528 -24.742 14.548 1.00 35.81 273 PRO A O 1
ATOM 2207 N N . PRO A 1 274 ? 14.855 -24.348 16.011 1.00 40.41 274 PRO A N 1
ATOM 2208 C CA . PRO A 1 274 ? 14.122 -25.537 15.626 1.00 40.41 274 PRO A CA 1
ATOM 2209 C C . PRO A 1 274 ? 13.771 -25.397 14.147 1.00 40.41 274 PRO A C 1
ATOM 2211 O O . PRO A 1 274 ? 13.270 -24.355 13.726 1.00 40.41 274 PRO A O 1
ATOM 2214 N N . VAL A 1 275 ? 14.053 -26.444 13.364 1.00 44.38 275 VAL A N 1
ATOM 2215 C CA . VAL A 1 275 ? 13.495 -26.594 12.015 1.00 44.38 275 VAL A CA 1
ATOM 2216 C C . VAL A 1 275 ? 12.001 -26.293 12.143 1.00 44.38 275 VAL A C 1
ATOM 2218 O O . VAL A 1 275 ? 11.353 -26.943 12.973 1.00 44.38 275 VAL A O 1
ATOM 2221 N N . PRO A 1 276 ? 11.472 -25.272 11.447 1.00 47.78 276 PRO A N 1
ATOM 2222 C CA . PRO A 1 276 ? 10.129 -24.819 11.729 1.00 47.78 276 PRO A CA 1
ATOM 2223 C C . PRO A 1 276 ? 9.161 -25.964 11.459 1.00 47.78 276 PRO A C 1
ATOM 2225 O O . PRO A 1 276 ? 9.150 -26.536 10.370 1.00 47.78 276 PRO A O 1
ATOM 2228 N N . LYS A 1 277 ? 8.402 -26.337 12.492 1.00 57.59 277 LYS A N 1
ATOM 2229 C CA . LYS A 1 277 ? 7.291 -27.273 12.348 1.00 57.59 277 LYS A CA 1
ATOM 2230 C C . LYS A 1 277 ? 6.308 -26.669 11.358 1.00 57.59 277 LYS A C 1
ATOM 2232 O O . LYS A 1 277 ? 6.072 -25.464 11.405 1.00 57.59 277 LYS A O 1
ATOM 2237 N N . THR A 1 278 ? 5.738 -27.505 10.506 1.00 58.69 278 THR A N 1
ATOM 2238 C CA . THR A 1 278 ? 4.634 -27.129 9.631 1.00 58.69 278 THR A CA 1
ATOM 2239 C C . THR A 1 278 ? 3.531 -26.487 10.470 1.00 58.69 278 THR A C 1
ATOM 2241 O O . THR A 1 278 ? 2.981 -27.123 11.369 1.00 58.69 278 THR A O 1
ATOM 2244 N N . ILE A 1 279 ? 3.258 -25.207 10.230 1.00 65.38 279 ILE A N 1
ATOM 2245 C CA . ILE A 1 279 ? 2.169 -24.480 10.882 1.00 65.38 279 ILE A CA 1
ATOM 2246 C C . ILE A 1 279 ? 1.000 -24.533 9.907 1.00 65.38 279 ILE A C 1
ATOM 2248 O O . ILE A 1 279 ? 1.163 -24.146 8.756 1.00 65.38 279 ILE A O 1
ATOM 2252 N N . LEU A 1 280 ? -0.149 -25.044 10.339 1.00 67.56 280 LEU A N 1
ATOM 2253 C CA . LEU A 1 280 ? -1.368 -25.071 9.533 1.00 67.56 280 LEU A CA 1
ATOM 2254 C C . LEU A 1 280 ? -2.363 -24.065 10.106 1.00 67.56 280 LEU A C 1
ATOM 2256 O O . LEU A 1 280 ? -2.440 -23.904 11.326 1.00 67.56 280 LEU A O 1
ATOM 2260 N N . ASN A 1 281 ? -3.115 -23.391 9.241 1.00 68.06 281 ASN A N 1
ATOM 2261 C CA . ASN A 1 281 ? -4.263 -22.604 9.678 1.00 68.06 281 ASN A CA 1
ATOM 2262 C C . ASN A 1 281 ? -5.478 -23.505 9.968 1.00 68.06 281 ASN A C 1
ATOM 2264 O O . ASN A 1 281 ? -5.454 -24.719 9.761 1.00 68.06 281 ASN A O 1
ATOM 2268 N N . GLU A 1 282 ? -6.566 -22.889 10.425 1.00 68.56 282 GLU A N 1
ATOM 2269 C CA . GLU A 1 282 ? -7.846 -23.546 10.734 1.00 68.56 282 GLU A CA 1
ATOM 2270 C C . GLU A 1 282 ? -8.463 -24.286 9.529 1.00 68.56 282 GLU A C 1
ATOM 2272 O O . 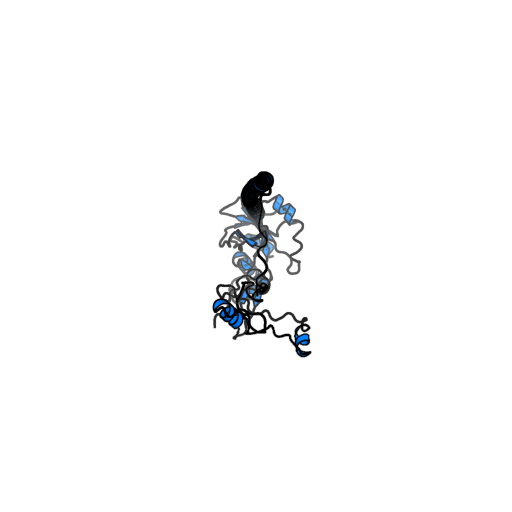GLU A 1 282 ? -9.328 -25.142 9.701 1.00 68.56 282 GLU A O 1
ATOM 2277 N N . PHE A 1 283 ? -7.995 -23.976 8.317 1.00 62.03 283 PHE A N 1
ATOM 2278 C CA . PHE A 1 283 ? -8.433 -24.548 7.046 1.00 62.03 283 PHE A CA 1
ATOM 2279 C C . PHE A 1 283 ? -7.461 -25.603 6.488 1.00 62.03 283 PHE A C 1
ATOM 2281 O O . PHE A 1 283 ? -7.689 -26.118 5.396 1.00 62.03 283 PHE A O 1
ATOM 2288 N N . GLY A 1 284 ? -6.392 -25.949 7.218 1.00 65.69 284 GLY A N 1
ATOM 2289 C CA . GLY A 1 284 ? -5.393 -26.930 6.782 1.00 65.69 284 GLY A CA 1
ATOM 2290 C C . GLY A 1 284 ? -4.373 -26.403 5.763 1.00 65.69 284 GLY A C 1
ATOM 2291 O O . GLY A 1 284 ? -3.667 -27.196 5.145 1.00 65.69 284 GLY A O 1
ATOM 2292 N N . GLU A 1 285 ? -4.265 -25.085 5.577 1.00 73.19 285 GLU A N 1
ATOM 2293 C CA . GLU A 1 285 ? -3.279 -24.462 4.687 1.00 73.19 285 GLU A CA 1
ATOM 2294 C C . GLU A 1 285 ? -1.966 -24.187 5.426 1.00 73.19 285 GLU A C 1
ATOM 2296 O O . GLU A 1 285 ? -1.965 -23.746 6.578 1.00 73.19 285 GLU A O 1
ATOM 2301 N N . MET A 1 286 ? -0.834 -24.408 4.752 1.00 74.44 286 MET A N 1
ATOM 2302 C CA . MET A 1 286 ? 0.491 -24.187 5.332 1.00 74.44 286 MET A CA 1
ATOM 2303 C C . MET A 1 286 ? 0.781 -22.695 5.514 1.00 74.44 286 MET A C 1
ATOM 2305 O O . MET A 1 286 ? 0.646 -21.908 4.581 1.00 74.44 286 MET A O 1
ATOM 2309 N N . LEU A 1 287 ? 1.231 -22.314 6.706 1.00 76.31 287 LEU A N 1
ATOM 2310 C CA . LEU A 1 287 ? 1.619 -20.961 7.076 1.00 76.31 287 LEU A CA 1
ATOM 2311 C C . LEU A 1 287 ? 3.139 -20.822 7.163 1.00 76.31 287 LEU A C 1
ATOM 2313 O O . LEU A 1 287 ? 3.857 -21.720 7.607 1.00 76.31 287 LEU A O 1
ATOM 2317 N N . CYS A 1 288 ? 3.628 -19.644 6.789 1.00 72.62 288 CYS A N 1
ATOM 2318 C CA . CYS A 1 288 ? 5.033 -19.295 6.892 1.00 72.62 288 CYS A CA 1
ATOM 2319 C C . CYS A 1 288 ? 5.463 -19.209 8.363 1.00 72.62 288 CYS A C 1
ATOM 2321 O O . CYS A 1 288 ? 4.882 -18.425 9.112 1.00 72.62 288 CYS A O 1
ATOM 2323 N N . PRO A 1 289 ? 6.542 -19.886 8.781 1.00 67.44 289 PRO A N 1
ATOM 2324 C CA . PRO A 1 289 ? 6.988 -19.866 10.174 1.00 67.44 289 PRO A CA 1
ATOM 2325 C C . PRO A 1 289 ? 7.551 -18.517 10.645 1.00 67.44 289 PRO A C 1
ATOM 2327 O O . PRO A 1 289 ? 7.767 -18.327 11.836 1.00 67.44 289 PRO A O 1
ATOM 2330 N N . TYR A 1 290 ? 7.807 -17.582 9.725 1.00 60.97 290 TYR A N 1
ATOM 2331 C CA . TYR A 1 290 ? 8.364 -16.262 10.040 1.00 60.97 290 TYR A CA 1
ATOM 2332 C C . TYR A 1 290 ? 7.325 -15.144 10.065 1.00 60.97 290 TYR A C 1
ATOM 2334 O O . TYR A 1 290 ? 7.538 -14.125 10.717 1.00 60.97 290 TYR A O 1
ATOM 2342 N N . CYS A 1 291 ? 6.236 -15.282 9.312 1.00 68.50 291 CYS A N 1
ATOM 2343 C CA . CYS A 1 291 ? 5.241 -14.218 9.180 1.00 68.50 291 CYS A CA 1
ATOM 2344 C C . CYS A 1 291 ? 3.794 -14.711 9.217 1.00 68.50 291 CYS A C 1
ATOM 2346 O O . CYS A 1 291 ? 2.900 -13.905 8.990 1.00 68.50 291 CYS A O 1
ATOM 2348 N N . GLU A 1 292 ? 3.580 -16.009 9.449 1.00 74.56 292 GLU A N 1
ATOM 2349 C CA . GLU A 1 292 ? 2.273 -16.660 9.624 1.00 74.56 292 GLU A CA 1
ATOM 2350 C C . GLU A 1 292 ? 1.297 -16.449 8.453 1.00 74.56 292 GLU A C 1
ATOM 2352 O O . GLU A 1 292 ? 0.087 -16.575 8.599 1.00 74.56 292 GLU A O 1
ATOM 2357 N N . MET A 1 293 ? 1.825 -16.146 7.263 1.00 73.31 293 MET A N 1
ATOM 2358 C CA . MET A 1 293 ? 1.037 -15.966 6.040 1.00 73.31 293 MET A CA 1
ATOM 2359 C C . MET A 1 293 ? 0.884 -17.289 5.287 1.00 73.31 293 MET A C 1
ATOM 2361 O O . MET A 1 293 ? 1.833 -18.080 5.310 1.00 73.31 293 MET A O 1
ATOM 2365 N N . PRO A 1 294 ? -0.236 -17.510 4.573 1.00 73.56 294 PRO A N 1
ATOM 2366 C CA . PRO A 1 294 ? -0.415 -18.683 3.729 1.00 73.56 294 PRO A CA 1
ATOM 2367 C C . PRO A 1 294 ? 0.727 -18.813 2.726 1.00 73.56 294 PRO A C 1
ATOM 2369 O O . PRO A 1 294 ? 1.100 -17.856 2.043 1.00 73.56 294 PRO A O 1
ATOM 2372 N N . MET A 1 295 ? 1.302 -20.005 2.672 1.00 75.00 295 MET A N 1
ATOM 2373 C CA . MET A 1 295 ? 2.309 -20.383 1.700 1.00 75.00 295 MET A CA 1
ATOM 2374 C C . MET A 1 295 ? 1.623 -21.089 0.537 1.00 75.00 295 MET A C 1
ATOM 2376 O O . MET A 1 295 ? 0.681 -21.853 0.729 1.00 75.00 295 MET A O 1
ATOM 2380 N N . TYR A 1 296 ? 2.130 -20.882 -0.672 1.00 74.12 296 TYR A N 1
ATOM 2381 C CA . TYR A 1 296 ? 1.728 -21.665 -1.838 1.00 74.12 296 TYR A CA 1
ATOM 2382 C C . TYR A 1 296 ? 2.901 -22.524 -2.304 1.00 74.12 296 TYR A C 1
ATOM 2384 O O . TYR A 1 296 ? 4.057 -22.218 -2.012 1.00 74.12 296 TYR A O 1
ATOM 2392 N N . LYS A 1 297 ? 2.619 -23.628 -3.001 1.00 74.81 297 LYS A N 1
ATOM 2393 C CA . LYS A 1 297 ? 3.622 -24.634 -3.377 1.00 74.81 297 LYS A CA 1
ATOM 2394 C C . LYS A 1 297 ? 3.918 -24.610 -4.882 1.00 74.81 297 LYS A C 1
ATOM 2396 O O . LYS A 1 297 ? 3.376 -25.438 -5.618 1.00 74.81 297 LYS A O 1
ATOM 2401 N N . PRO A 1 298 ? 4.777 -23.707 -5.385 1.00 55.38 298 PRO A N 1
ATOM 2402 C CA . PRO A 1 298 ? 5.268 -23.815 -6.749 1.00 55.38 298 PRO A CA 1
ATOM 2403 C C . PRO A 1 298 ? 6.310 -24.943 -6.822 1.00 55.38 298 PRO A C 1
ATOM 2405 O O . PRO A 1 298 ? 7.331 -24.918 -6.136 1.00 55.38 298 PRO A O 1
ATOM 2408 N N . ALA A 1 299 ? 6.042 -25.958 -7.649 1.00 58.53 299 ALA A N 1
ATOM 2409 C CA . ALA A 1 299 ? 7.017 -26.973 -8.070 1.00 58.53 299 ALA A CA 1
ATOM 2410 C C . ALA A 1 299 ? 7.801 -27.690 -6.937 1.00 58.53 299 ALA A C 1
ATOM 2412 O O . ALA A 1 299 ? 8.995 -27.950 -7.066 1.00 58.53 299 ALA A O 1
ATOM 2413 N N . GLY A 1 300 ? 7.133 -28.049 -5.832 1.00 61.75 300 GLY A N 1
ATOM 2414 C CA . GLY A 1 300 ? 7.705 -28.937 -4.802 1.00 61.75 300 GLY A CA 1
ATOM 2415 C C . GLY A 1 300 ? 8.342 -28.255 -3.586 1.00 61.75 300 GLY A C 1
ATOM 2416 O O . GLY A 1 300 ? 8.797 -28.945 -2.678 1.00 61.75 300 GLY A O 1
ATOM 2417 N N . SER A 1 301 ? 8.335 -26.925 -3.516 1.00 66.00 301 SER A N 1
ATOM 2418 C CA . SER A 1 301 ? 8.711 -26.168 -2.312 1.00 66.00 301 SER A CA 1
ATOM 2419 C C . SER A 1 301 ? 7.615 -25.185 -1.939 1.00 66.00 301 SER A C 1
ATOM 2421 O O . SER A 1 301 ? 7.004 -24.600 -2.825 1.00 66.00 301 SER A O 1
ATOM 2423 N N . TRP A 1 302 ? 7.378 -24.992 -0.647 1.00 73.88 302 TRP A N 1
ATOM 2424 C CA . TRP A 1 302 ? 6.448 -23.992 -0.140 1.00 73.88 302 TRP A CA 1
ATOM 2425 C C . TRP A 1 302 ? 7.120 -22.622 -0.140 1.00 73.88 302 TRP A C 1
ATOM 2427 O O . TRP A 1 302 ? 8.255 -22.474 0.319 1.00 73.88 302 TRP A O 1
ATOM 2437 N N . TRP A 1 303 ? 6.418 -21.616 -0.647 1.00 72.69 303 TRP A N 1
ATOM 2438 C CA . TRP A 1 303 ? 6.896 -20.248 -0.788 1.00 72.69 303 TRP A CA 1
ATOM 2439 C C . TRP A 1 303 ? 5.988 -19.277 -0.037 1.00 72.69 303 TRP A C 1
ATOM 2441 O O . TRP A 1 303 ? 4.764 -19.324 -0.166 1.00 72.69 303 TRP A O 1
ATOM 2451 N N . CYS A 1 304 ? 6.598 -18.366 0.722 1.00 71.38 304 CYS A N 1
ATOM 2452 C CA . CYS A 1 304 ? 5.903 -17.237 1.320 1.00 71.38 304 CYS A CA 1
ATOM 2453 C C . CYS A 1 304 ? 6.042 -15.985 0.450 1.00 71.38 304 CYS A C 1
ATOM 2455 O O . CYS A 1 304 ? 7.124 -15.413 0.322 1.00 71.38 304 CYS A O 1
ATOM 2457 N N . GLU A 1 305 ? 4.917 -15.500 -0.064 1.00 61.47 305 GLU A N 1
ATOM 2458 C CA . GLU A 1 305 ? 4.834 -14.309 -0.917 1.00 61.47 305 GLU A CA 1
ATOM 2459 C C . GLU A 1 305 ? 5.203 -13.000 -0.200 1.00 61.47 305 GLU A C 1
ATOM 2461 O O . GLU A 1 305 ? 5.581 -12.021 -0.837 1.00 61.47 305 GLU A O 1
ATOM 2466 N N . VAL A 1 306 ? 5.125 -12.986 1.134 1.00 57.53 306 VAL A N 1
ATOM 2467 C CA . VAL A 1 306 ? 5.306 -11.774 1.946 1.00 57.53 306 VAL A CA 1
ATOM 2468 C C . VAL A 1 306 ? 6.754 -11.564 2.377 1.00 57.53 306 VAL A C 1
ATOM 2470 O O . VAL A 1 306 ? 7.241 -10.437 2.350 1.00 57.53 306 VAL A O 1
ATOM 2473 N N . CYS A 1 307 ? 7.454 -12.624 2.781 1.00 58.31 307 CYS A N 1
ATOM 2474 C CA . CYS A 1 307 ? 8.840 -12.523 3.252 1.00 58.31 307 CYS A CA 1
ATOM 2475 C C . CYS A 1 307 ? 9.858 -13.220 2.341 1.00 58.31 307 CYS A C 1
ATOM 2477 O O . CYS A 1 307 ? 11.051 -13.177 2.627 1.00 58.31 307 CYS A O 1
ATOM 2479 N N . GLY A 1 308 ? 9.408 -13.872 1.263 1.00 55.34 308 GLY A N 1
ATOM 2480 C CA . GLY A 1 308 ? 10.270 -14.606 0.336 1.00 55.34 308 GLY A CA 1
ATOM 2481 C C . GLY A 1 308 ? 10.900 -15.867 0.932 1.00 55.34 308 GLY A C 1
ATOM 2482 O O . GLY A 1 308 ? 11.864 -16.398 0.382 1.00 55.34 308 GLY A O 1
ATOM 2483 N N . HIS A 1 309 ? 10.401 -16.337 2.080 1.00 64.12 309 HIS A N 1
ATOM 2484 C CA . HIS A 1 309 ? 10.919 -17.540 2.717 1.00 64.12 309 HIS A CA 1
ATOM 2485 C C . HIS A 1 309 ? 10.497 -18.793 1.944 1.00 64.12 309 HIS A C 1
ATOM 2487 O O . HIS A 1 309 ? 9.330 -18.949 1.576 1.00 64.12 309 HIS A O 1
ATOM 2493 N N . THR A 1 310 ? 11.454 -19.698 1.746 1.00 62.28 310 THR A N 1
ATOM 2494 C CA . THR A 1 310 ? 11.248 -21.006 1.122 1.00 62.28 310 THR A CA 1
ATOM 2495 C C . THR A 1 310 ? 11.324 -22.097 2.172 1.00 62.28 310 THR A C 1
ATOM 2497 O O . THR A 1 310 ? 12.294 -22.189 2.921 1.00 62.28 310 THR A O 1
ATOM 2500 N N . PHE A 1 311 ? 10.312 -22.955 2.202 1.00 66.25 311 PHE A N 1
ATOM 2501 C CA . PHE A 1 311 ? 10.249 -24.106 3.087 1.00 66.25 311 PHE A CA 1
ATOM 2502 C C . PHE A 1 311 ? 10.123 -25.386 2.257 1.00 66.25 311 PHE A C 1
ATOM 2504 O O . PHE A 1 311 ? 9.250 -25.516 1.398 1.00 66.25 311 PHE A O 1
ATOM 2511 N N . LYS A 1 312 ? 11.011 -26.351 2.498 1.00 64.31 312 LYS A N 1
ATOM 2512 C CA . LYS A 1 312 ? 10.888 -27.703 1.941 1.00 64.31 312 LYS A CA 1
ATOM 2513 C C . LYS A 1 312 ? 10.315 -28.604 3.026 1.00 64.31 312 LYS A C 1
ATOM 2515 O O . LYS A 1 312 ? 11.031 -28.960 3.960 1.00 64.31 312 LYS A O 1
ATOM 2520 N N . ALA A 1 313 ? 9.035 -28.943 2.897 1.00 60.62 313 ALA A N 1
ATOM 2521 C CA . ALA A 1 313 ? 8.400 -29.920 3.772 1.00 60.62 313 ALA A CA 1
ATOM 2522 C C . ALA A 1 313 ? 9.071 -31.289 3.584 1.00 60.62 313 ALA A C 1
ATOM 2524 O O . ALA A 1 313 ? 9.427 -31.667 2.463 1.00 60.62 313 ALA A O 1
ATOM 2525 N N . LYS A 1 314 ? 9.271 -32.020 4.683 1.00 58.38 314 LYS A N 1
ATOM 2526 C CA . LYS A 1 314 ? 9.612 -33.443 4.608 1.00 58.38 314 LYS A CA 1
ATOM 2527 C C . LYS A 1 314 ? 8.374 -34.218 4.129 1.00 58.38 314 LYS A C 1
ATOM 2529 O O . LYS A 1 314 ? 7.267 -33.753 4.383 1.00 58.38 314 LYS A O 1
ATOM 2534 N N . PRO A 1 315 ? 8.540 -35.376 3.466 1.00 53.00 315 PRO A N 1
ATOM 2535 C CA . PRO A 1 315 ? 7.422 -36.141 2.904 1.00 53.00 315 PRO A CA 1
ATOM 2536 C C . PRO A 1 315 ? 6.319 -36.471 3.919 1.00 53.00 315 PRO A C 1
ATOM 2538 O O . PRO A 1 315 ? 5.154 -36.495 3.551 1.00 53.00 315 PRO A O 1
ATOM 2541 N N . ASP A 1 316 ? 6.686 -36.661 5.190 1.00 55.47 316 ASP A N 1
ATOM 2542 C CA . ASP A 1 316 ? 5.760 -37.028 6.269 1.00 55.47 316 ASP A CA 1
ATOM 2543 C C . ASP A 1 316 ? 4.974 -35.833 6.854 1.00 55.47 316 ASP A C 1
ATOM 2545 O O . ASP A 1 316 ? 4.072 -36.028 7.663 1.00 55.47 316 ASP A O 1
ATOM 2549 N N . ASP A 1 317 ? 5.316 -34.599 6.463 1.00 54.88 317 ASP A N 1
ATOM 2550 C CA . ASP A 1 317 ? 4.766 -33.349 7.009 1.00 54.88 317 ASP A CA 1
ATOM 2551 C C . ASP A 1 317 ? 3.965 -32.539 5.960 1.00 54.88 317 ASP A C 1
ATOM 2553 O O . ASP A 1 317 ? 3.645 -31.367 6.193 1.00 54.88 317 ASP A O 1
ATOM 2557 N N . ASP A 1 318 ? 3.685 -33.118 4.785 1.00 55.78 318 ASP A N 1
ATOM 2558 C CA . ASP A 1 318 ? 2.938 -32.465 3.705 1.00 55.78 318 ASP A CA 1
ATOM 2559 C C . ASP A 1 318 ? 1.431 -32.759 3.836 1.00 55.78 318 ASP A C 1
ATOM 2561 O O . ASP A 1 318 ? 1.016 -33.892 3.611 1.00 55.78 318 ASP A O 1
ATOM 2565 N N . PRO A 1 319 ? 0.581 -31.769 4.169 1.00 57.22 319 PRO A N 1
ATOM 2566 C CA . PRO A 1 319 ? -0.864 -31.976 4.331 1.00 57.22 319 PRO A CA 1
ATOM 2567 C C . PRO A 1 319 ? -1.593 -32.301 3.012 1.00 57.22 319 PRO A C 1
ATOM 2569 O O . PRO A 1 319 ? -2.800 -32.531 3.026 1.00 57.22 319 PRO A O 1
ATOM 2572 N N . MET A 1 320 ? -0.887 -32.266 1.876 1.00 54.06 320 MET A N 1
ATOM 2573 C CA . MET A 1 320 ? -1.413 -32.526 0.533 1.00 54.06 320 MET A CA 1
ATOM 2574 C C . MET A 1 320 ? -0.960 -33.881 -0.053 1.00 54.06 320 MET A C 1
ATOM 2576 O O . MET A 1 320 ? -1.171 -34.104 -1.249 1.00 54.06 320 MET A O 1
ATOM 2580 N N . ILE A 1 321 ? -0.320 -34.757 0.740 1.00 49.91 321 ILE A N 1
ATOM 2581 C CA . ILE A 1 321 ? 0.038 -36.141 0.358 1.00 49.91 321 ILE A CA 1
ATOM 2582 C C . ILE A 1 321 ? -0.804 -37.146 1.140 1.00 49.91 321 ILE A C 1
ATOM 2584 O O . ILE A 1 321 ? -0.934 -36.979 2.373 1.00 49.91 321 ILE A O 1
#